Protein AF-A0A2Z4Y0H5-F1 (afdb_monomer_lite)

Organism: NCBI:txid2007306

Secondary structure (DSSP, 8-state):
--HHHHHHHHHHHH-SS-EEEEETT--EEEE-HHHHHH-SSGGGGGGS--HHHHTTT-EEEEEEEETTEEEEEEEEEEEEEEETTEEEEEEEEEEEEESS-------SSEEEEE-TTSBEEEE-HHHHHTSSSS--TT-BHHHHHGGGHHHHHHHHHHHHHHSEEEEEEEETTEEEEEEEEE-TT--EEEEEEEHHHHHHHHHHHHHHTSS-TT------HHHHHHHHHHHTT--HHHHHHHHTS-HHHHHHHHHHHHHHTT---HHHHHHHHHHTTTTS--

Structure (mmCIF, N/CA/C/O backbone):
data_AF-A0A2Z4Y0H5-F1
#
_entry.id   AF-A0A2Z4Y0H5-F1
#
loop_
_atom_site.group_PDB
_atom_site.id
_atom_site.type_symbol
_atom_site.label_atom_id
_atom_site.label_alt_id
_atom_site.label_comp_id
_atom_site.label_asym_id
_atom_site.label_entity_id
_atom_site.label_seq_id
_atom_site.pdbx_PDB_ins_code
_atom_site.Cartn_x
_atom_site.Cartn_y
_atom_site.Cartn_z
_atom_site.occupancy
_atom_site.B_iso_or_equiv
_atom_site.auth_seq_id
_atom_site.auth_comp_id
_atom_site.auth_asym_id
_atom_site.auth_atom_id
_atom_site.pdbx_PDB_model_num
ATOM 1 N N . MET A 1 1 ? 26.764 -13.924 -62.257 1.00 35.41 1 MET A N 1
ATOM 2 C CA . MET A 1 1 ? 25.300 -14.139 -62.234 1.00 35.41 1 MET A CA 1
ATOM 3 C C . MET A 1 1 ? 24.861 -13.919 -60.791 1.00 35.41 1 MET A C 1
ATOM 5 O O . MET A 1 1 ? 25.364 -14.600 -59.915 1.00 35.41 1 MET A O 1
ATOM 9 N N . ASN A 1 2 ? 24.098 -12.854 -60.536 1.00 44.31 2 ASN A N 1
ATOM 10 C CA . ASN A 1 2 ? 23.956 -12.175 -59.238 1.00 44.31 2 ASN A CA 1
ATOM 11 C C . ASN A 1 2 ? 22.862 -12.819 -58.356 1.00 44.31 2 ASN A C 1
ATOM 13 O O . ASN A 1 2 ? 21.880 -12.169 -57.998 1.00 44.31 2 ASN A O 1
ATOM 17 N N . ILE A 1 3 ? 22.974 -14.131 -58.122 1.00 41.25 3 ILE A N 1
ATOM 18 C CA . ILE A 1 3 ? 21.899 -14.942 -57.524 1.00 41.25 3 ILE A CA 1
ATOM 19 C C . ILE A 1 3 ? 21.907 -14.902 -55.985 1.00 41.25 3 ILE A C 1
ATOM 21 O O . ILE A 1 3 ? 20.867 -15.138 -55.390 1.00 41.25 3 ILE A O 1
ATOM 25 N N . ASP A 1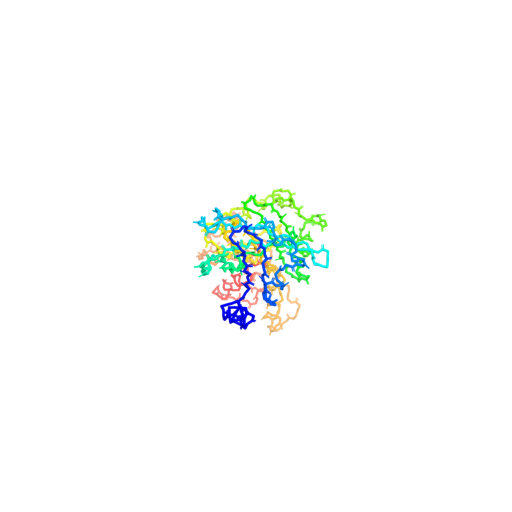 4 ? 22.971 -14.461 -55.316 1.00 57.12 4 ASP A N 1
ATOM 26 C CA . ASP A 1 4 ? 23.009 -14.581 -53.847 1.00 57.12 4 ASP A CA 1
ATOM 27 C C . ASP A 1 4 ? 22.445 -13.363 -53.092 1.00 57.12 4 ASP A C 1
ATOM 29 O O . ASP A 1 4 ? 21.742 -13.518 -52.097 1.00 57.12 4 ASP A O 1
ATOM 33 N N . GLN A 1 5 ? 22.636 -12.128 -53.571 1.00 55.78 5 GLN A N 1
ATOM 34 C CA . GLN A 1 5 ? 22.205 -10.939 -52.810 1.00 55.78 5 GLN A CA 1
ATOM 35 C C . GLN A 1 5 ? 20.689 -10.692 -52.835 1.00 55.78 5 GLN A C 1
ATOM 37 O O . GLN A 1 5 ? 20.101 -10.327 -51.817 1.00 55.78 5 GLN A O 1
ATOM 42 N N . HIS A 1 6 ? 20.033 -10.892 -53.981 1.00 56.41 6 HIS A N 1
ATOM 43 C CA . HIS A 1 6 ? 18.604 -10.589 -54.116 1.00 56.41 6 HIS A CA 1
ATOM 44 C C . HIS A 1 6 ? 17.712 -11.547 -53.315 1.00 56.41 6 HIS A C 1
ATOM 46 O O . HIS A 1 6 ? 16.700 -11.116 -52.758 1.00 56.41 6 HIS A O 1
ATOM 52 N N . TYR A 1 7 ? 18.085 -12.826 -53.223 1.00 59.41 7 TYR A N 1
ATOM 53 C CA . TYR A 1 7 ? 17.334 -13.813 -52.444 1.00 59.41 7 TYR A CA 1
ATOM 54 C C . TYR A 1 7 ? 17.490 -13.586 -50.937 1.00 59.41 7 TYR A C 1
ATOM 56 O O . TYR A 1 7 ? 16.491 -13.618 -50.215 1.00 59.41 7 TYR A O 1
ATOM 64 N N . LEU A 1 8 ? 18.704 -13.260 -50.476 1.00 59.53 8 LEU A N 1
ATOM 65 C CA . LEU A 1 8 ? 18.974 -12.932 -49.072 1.00 59.53 8 LEU A CA 1
ATOM 66 C C . LEU A 1 8 ? 18.179 -11.703 -48.604 1.00 59.53 8 LEU A C 1
ATOM 68 O O . LEU A 1 8 ? 17.577 -11.727 -47.530 1.00 59.53 8 LEU A O 1
ATOM 72 N N . VAL A 1 9 ? 18.103 -10.653 -49.430 1.00 59.88 9 VAL A N 1
ATOM 73 C CA . VAL A 1 9 ? 17.307 -9.449 -49.128 1.00 59.88 9 VAL A CA 1
ATOM 74 C C . VAL A 1 9 ? 15.806 -9.759 -49.073 1.00 59.88 9 VAL A C 1
ATOM 76 O O . VAL A 1 9 ? 15.117 -9.275 -48.179 1.00 59.88 9 VAL A O 1
ATOM 79 N N . ASN A 1 10 ? 15.290 -10.604 -49.971 1.00 60.06 10 ASN A N 1
ATOM 80 C CA . ASN A 1 10 ? 13.874 -10.999 -49.980 1.00 60.06 10 ASN A CA 1
ATOM 81 C C . ASN A 1 10 ? 13.480 -11.778 -48.710 1.00 60.06 10 ASN A C 1
ATOM 83 O O . ASN A 1 10 ? 12.435 -11.509 -48.120 1.00 60.06 10 ASN A O 1
ATOM 87 N N . PHE A 1 11 ? 14.333 -12.704 -48.254 1.00 68.12 11 PHE A N 1
ATOM 88 C CA . PHE A 1 11 ? 14.139 -13.401 -46.978 1.00 68.12 11 PHE A CA 1
ATOM 89 C C . PHE A 1 11 ? 14.135 -12.421 -45.796 1.00 68.12 11 PHE A C 1
ATOM 91 O O . PHE A 1 11 ? 13.232 -12.449 -44.959 1.00 68.12 11 PHE A O 1
ATOM 98 N N . ALA A 1 12 ? 15.120 -11.522 -45.757 1.00 64.06 12 ALA A N 1
ATOM 99 C CA . ALA A 1 12 ? 15.284 -10.558 -44.678 1.00 64.06 12 ALA A CA 1
ATOM 100 C C . ALA A 1 12 ? 14.108 -9.566 -44.574 1.00 64.06 12 ALA A C 1
ATOM 102 O O . ALA A 1 12 ? 13.677 -9.228 -43.469 1.00 64.06 12 ALA A O 1
ATOM 103 N N . ASP A 1 13 ? 13.561 -9.128 -45.709 1.00 69.38 13 ASP A N 1
ATOM 104 C CA . ASP A 1 13 ? 12.432 -8.193 -45.764 1.00 69.38 13 ASP A CA 1
ATOM 105 C C . ASP A 1 13 ? 11.102 -8.823 -45.316 1.00 69.38 13 ASP A C 1
ATOM 107 O O . ASP A 1 13 ? 10.278 -8.172 -44.671 1.00 69.38 13 ASP A O 1
ATOM 111 N N . LYS A 1 14 ? 10.908 -10.118 -45.597 1.00 71.56 14 LYS A N 1
ATOM 112 C CA . LYS A 1 14 ? 9.709 -10.874 -45.191 1.00 71.56 14 LYS A CA 1
ATOM 113 C C . LYS A 1 14 ? 9.723 -11.328 -43.734 1.00 71.56 14 LYS A C 1
ATOM 115 O O . LYS A 1 14 ? 8.704 -11.797 -43.235 1.00 71.56 14 LYS A O 1
ATOM 120 N N . SER A 1 15 ? 10.861 -11.206 -43.065 1.00 69.69 15 SER A N 1
ATOM 121 C CA . SER A 1 15 ? 11.010 -11.560 -41.661 1.00 69.69 15 SER A CA 1
ATOM 122 C C . SER A 1 15 ? 10.197 -10.625 -40.758 1.00 69.69 15 SER A C 1
ATOM 124 O O . SER A 1 15 ? 10.317 -9.406 -40.866 1.00 69.69 15 SER A O 1
ATOM 126 N N . GLU A 1 16 ? 9.407 -11.186 -39.836 1.00 81.44 16 GLU A N 1
ATOM 127 C CA . GLU A 1 16 ? 8.632 -10.427 -38.835 1.00 81.44 16 GLU A CA 1
ATOM 128 C C . GLU A 1 16 ? 9.425 -10.066 -37.571 1.00 81.44 16 GLU A C 1
ATOM 130 O O . GLU A 1 16 ? 8.879 -9.532 -36.606 1.00 81.44 16 GLU A O 1
ATOM 135 N N . ILE A 1 17 ? 10.731 -10.330 -37.573 1.00 81.12 17 ILE A N 1
ATOM 136 C CA . ILE A 1 17 ? 11.638 -9.913 -36.506 1.00 81.12 17 ILE A CA 1
ATOM 137 C C . ILE A 1 17 ? 12.501 -8.731 -36.966 1.00 81.12 17 ILE A C 1
ATOM 139 O O . ILE A 1 17 ? 12.855 -8.654 -38.147 1.00 81.12 17 ILE A O 1
ATOM 143 N N . PRO A 1 18 ? 12.874 -7.803 -36.064 1.00 85.69 18 PRO A N 1
ATOM 144 C CA . PRO A 1 18 ? 13.802 -6.724 -36.388 1.00 85.69 18 PRO A CA 1
ATOM 145 C C . PRO A 1 18 ? 15.139 -7.289 -36.875 1.00 85.69 18 PRO A C 1
ATOM 147 O O . PRO A 1 18 ? 15.830 -7.968 -36.114 1.00 85.69 18 PRO A O 1
ATOM 150 N N . LEU A 1 19 ? 15.500 -7.007 -38.129 1.00 87.25 19 LEU A N 1
ATOM 151 C CA . LEU A 1 19 ? 16.687 -7.559 -38.781 1.00 87.25 19 LEU A CA 1
ATOM 152 C C . LEU A 1 19 ? 17.469 -6.472 -39.524 1.00 87.25 19 LEU A C 1
ATOM 154 O O . LEU A 1 19 ? 16.897 -5.684 -40.281 1.00 87.25 19 LEU A O 1
ATOM 158 N N . ALA A 1 20 ? 18.787 -6.489 -39.345 1.00 87.88 20 ALA A N 1
ATOM 159 C CA . ALA A 1 20 ? 19.745 -5.686 -40.088 1.00 87.88 20 ALA A CA 1
ATOM 160 C C . ALA A 1 20 ? 20.891 -6.559 -40.616 1.00 87.88 20 ALA A C 1
ATOM 162 O O . ALA A 1 20 ? 21.293 -7.535 -39.984 1.00 87.88 20 ALA A O 1
ATOM 163 N N . VAL A 1 21 ? 21.412 -6.202 -41.786 1.00 87.44 21 VAL A N 1
ATOM 164 C CA . VAL A 1 21 ? 22.506 -6.898 -42.465 1.00 87.44 21 VAL A CA 1
ATOM 165 C C . VAL A 1 21 ? 23.675 -5.942 -42.611 1.00 87.44 21 VAL A C 1
ATOM 167 O O . VAL A 1 21 ? 23.539 -4.852 -43.174 1.00 87.44 21 VAL A O 1
ATOM 170 N N . TYR A 1 22 ? 24.828 -6.374 -42.124 1.00 86.25 22 TYR A N 1
ATOM 171 C CA . TYR A 1 22 ? 26.072 -5.620 -42.146 1.00 86.25 22 TYR A CA 1
ATOM 172 C C . TYR A 1 22 ? 27.094 -6.338 -43.022 1.00 86.25 22 TYR A C 1
ATOM 174 O O . TYR A 1 22 ? 27.139 -7.562 -43.041 1.00 86.25 22 TYR A O 1
ATOM 182 N N . SER A 1 23 ? 27.929 -5.592 -43.740 1.00 86.69 23 SER A N 1
ATOM 183 C CA . SER A 1 23 ? 29.100 -6.155 -44.427 1.00 86.69 23 SER A CA 1
ATOM 184 C C . SER A 1 23 ? 30.173 -6.589 -43.417 1.00 86.69 23 SER A C 1
ATOM 186 O O . SER A 1 23 ? 30.140 -6.133 -42.273 1.00 86.69 23 SER A O 1
ATOM 188 N N . HIS A 1 24 ? 31.208 -7.307 -43.856 1.00 83.81 24 HIS A N 1
ATOM 189 C CA . HIS A 1 24 ? 32.383 -7.648 -43.041 1.00 83.81 24 HIS A CA 1
ATOM 190 C C . HIS A 1 24 ? 33.054 -6.428 -42.382 1.00 83.81 24 HIS A C 1
ATOM 192 O O . HIS A 1 24 ? 33.519 -6.522 -41.250 1.00 83.81 24 HIS A O 1
ATOM 198 N N . ASN A 1 25 ? 33.019 -5.262 -43.043 1.00 82.38 25 ASN A N 1
ATOM 199 C CA . ASN A 1 25 ? 33.505 -3.978 -42.516 1.00 82.38 25 ASN A CA 1
ATOM 200 C C . ASN A 1 25 ? 32.502 -3.264 -41.591 1.00 82.38 25 ASN A C 1
ATOM 202 O O . ASN A 1 25 ? 32.616 -2.062 -41.370 1.00 82.38 25 ASN A O 1
ATOM 206 N N . LEU A 1 26 ? 31.470 -3.964 -41.112 1.00 79.75 26 LEU A N 1
ATOM 207 C CA . LEU A 1 26 ? 30.420 -3.443 -40.226 1.00 79.75 26 LEU A CA 1
ATOM 208 C C . LEU A 1 26 ? 29.636 -2.249 -40.778 1.00 79.75 26 LEU A C 1
ATOM 210 O O . LEU A 1 26 ? 28.978 -1.515 -40.044 1.00 79.75 26 LEU A O 1
ATOM 214 N N . LYS A 1 27 ? 29.634 -2.073 -42.099 1.00 83.50 27 LYS A N 1
ATOM 215 C CA . LYS A 1 27 ? 28.751 -1.122 -42.763 1.00 83.50 27 LYS A CA 1
ATOM 216 C C . LYS A 1 27 ? 27.358 -1.730 -42.896 1.00 83.50 27 LYS A C 1
ATOM 218 O O . LYS A 1 27 ? 27.224 -2.814 -43.457 1.00 83.50 27 LYS A O 1
ATOM 223 N N . LEU A 1 28 ? 26.332 -1.025 -42.419 1.00 84.25 28 LEU A N 1
ATOM 224 C CA . LEU A 1 28 ? 24.934 -1.406 -42.632 1.00 84.25 28 LEU A CA 1
ATOM 225 C C . LEU A 1 28 ? 24.620 -1.400 -44.136 1.00 84.25 28 LEU A C 1
ATOM 227 O O . LEU A 1 28 ? 24.791 -0.376 -44.801 1.00 84.25 28 LEU A O 1
ATOM 231 N N . VAL A 1 29 ? 24.173 -2.541 -44.656 1.00 86.75 29 VAL A N 1
ATOM 232 C CA . VAL A 1 29 ? 23.860 -2.750 -46.081 1.00 86.75 29 VAL A CA 1
ATOM 233 C C . VAL A 1 29 ? 22.355 -2.870 -46.300 1.00 86.75 29 VAL A C 1
ATOM 235 O O . VAL A 1 29 ? 21.843 -2.400 -47.312 1.00 86.75 29 VAL A O 1
ATOM 238 N N . PHE A 1 30 ? 21.636 -3.463 -45.346 1.00 86.62 30 PHE A N 1
ATOM 239 C CA . PHE A 1 30 ? 20.188 -3.641 -45.414 1.00 86.62 30 PHE A CA 1
ATOM 240 C C . PHE A 1 30 ? 19.571 -3.646 -44.011 1.00 86.62 30 PHE A C 1
ATOM 242 O O . PHE A 1 30 ? 20.219 -4.033 -43.044 1.00 86.62 30 PHE A O 1
ATOM 249 N N . TYR A 1 31 ? 18.308 -3.245 -43.898 1.00 87.00 31 TYR A N 1
ATOM 250 C CA . TYR A 1 31 ? 17.479 -3.445 -42.711 1.00 87.00 31 TYR A CA 1
ATOM 251 C C . TYR A 1 31 ? 16.015 -3.553 -43.136 1.00 87.00 31 TYR A C 1
ATOM 253 O O . TYR A 1 31 ? 15.603 -2.932 -44.118 1.00 87.00 31 TYR A O 1
ATOM 261 N N . ASN A 1 32 ? 15.225 -4.329 -42.397 1.00 86.62 32 ASN A N 1
ATOM 262 C CA . ASN A 1 32 ? 13.806 -4.499 -42.699 1.00 86.62 32 ASN A CA 1
ATOM 263 C C . ASN A 1 32 ? 12.924 -3.460 -41.981 1.00 86.62 32 ASN A C 1
ATOM 265 O O . ASN A 1 32 ? 13.369 -2.696 -41.116 1.00 86.62 32 ASN A O 1
ATOM 269 N N . LYS A 1 33 ? 11.628 -3.439 -42.320 1.00 86.00 33 LYS A N 1
ATOM 270 C CA . LYS A 1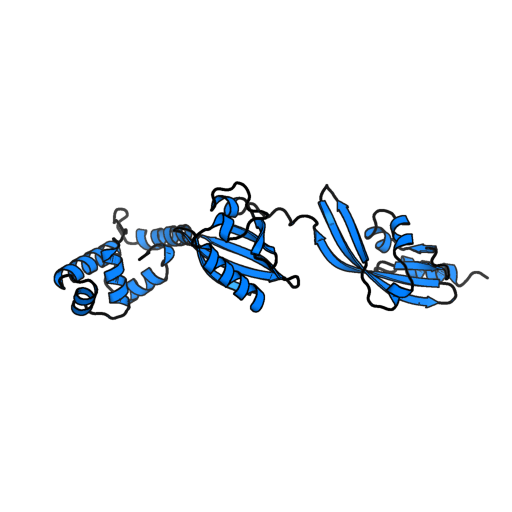 33 ? 10.657 -2.500 -41.726 1.00 86.00 33 LYS A CA 1
ATOM 271 C C . LYS A 1 33 ? 10.565 -2.596 -40.195 1.00 86.00 33 LYS A C 1
ATOM 273 O O . LYS A 1 33 ? 10.378 -1.579 -39.535 1.00 86.00 33 LYS A O 1
ATOM 278 N N . PHE A 1 34 ? 10.745 -3.787 -39.622 1.00 83.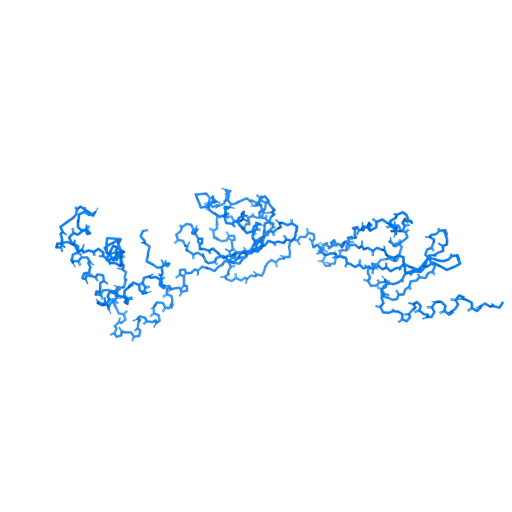44 34 PHE A N 1
ATOM 279 C CA . PHE A 1 34 ? 10.666 -4.009 -38.175 1.00 83.44 34 PHE A CA 1
ATOM 280 C C . PHE A 1 34 ? 11.865 -3.431 -37.430 1.00 83.44 34 PHE A C 1
ATOM 282 O O . PHE A 1 34 ? 11.705 -2.870 -36.348 1.00 83.44 34 PHE A O 1
ATOM 289 N N . PHE A 1 35 ? 13.049 -3.476 -38.040 1.00 83.31 35 PHE A N 1
ATOM 290 C CA . PHE A 1 35 ? 14.230 -2.794 -37.522 1.00 83.31 35 PHE A CA 1
ATOM 291 C C . PHE A 1 35 ? 14.019 -1.276 -37.462 1.00 83.31 35 PHE A C 1
ATOM 293 O O . PHE A 1 35 ? 14.330 -0.642 -36.456 1.00 83.31 35 PHE A O 1
ATOM 300 N N . LYS A 1 36 ? 13.385 -0.698 -38.489 1.00 81.31 36 LYS A N 1
ATOM 301 C CA . LYS A 1 36 ? 13.044 0.732 -38.524 1.00 81.31 36 LYS A CA 1
ATOM 302 C C . LYS A 1 36 ? 12.069 1.152 -37.415 1.00 81.31 36 LYS A C 1
ATOM 304 O O . LYS A 1 36 ? 12.100 2.297 -36.990 1.00 81.31 36 LYS A O 1
ATOM 309 N N . HIS A 1 37 ? 11.212 0.260 -36.922 1.00 79.75 37 HIS A N 1
ATOM 310 C CA . HIS A 1 37 ? 10.300 0.599 -35.822 1.00 79.75 37 HIS A CA 1
ATOM 311 C C . HIS A 1 37 ? 11.014 0.791 -34.475 1.00 79.75 37 HIS A C 1
ATOM 313 O O . HIS A 1 37 ? 10.495 1.499 -33.608 1.00 79.75 37 HIS A O 1
ATOM 319 N N . LEU A 1 38 ? 12.198 0.196 -34.299 1.00 74.12 38 LEU A N 1
ATOM 320 C CA . LEU A 1 38 ? 12.975 0.319 -33.065 1.00 74.12 38 LEU A CA 1
ATOM 321 C C . LEU A 1 38 ? 13.763 1.632 -32.981 1.00 74.12 38 LEU A C 1
ATOM 323 O O . LEU A 1 38 ? 13.939 2.153 -31.881 1.00 74.12 38 LEU A O 1
ATOM 327 N N . PHE A 1 39 ? 14.194 2.180 -34.118 1.00 77.44 39 PHE A N 1
ATOM 328 C CA . PHE A 1 39 ? 15.109 3.321 -34.177 1.00 77.44 39 PHE A CA 1
ATOM 329 C C . PHE A 1 39 ? 14.488 4.492 -34.940 1.00 77.44 39 PHE A C 1
ATOM 331 O O . PHE A 1 39 ? 14.038 4.332 -36.072 1.00 77.44 39 PHE A O 1
ATOM 338 N N . ASP A 1 40 ? 14.483 5.682 -34.335 1.00 67.62 40 ASP A N 1
ATOM 339 C CA . ASP A 1 40 ? 13.887 6.877 -34.951 1.00 67.62 40 ASP A CA 1
ATOM 340 C C . ASP A 1 40 ? 14.669 7.349 -36.186 1.00 67.62 40 ASP A C 1
ATOM 342 O O . ASP A 1 40 ? 14.082 7.846 -37.153 1.00 67.62 40 ASP A O 1
ATOM 346 N N . LYS A 1 41 ? 15.992 7.145 -36.186 1.00 69.19 41 LYS A N 1
ATOM 347 C CA . LYS A 1 41 ? 16.862 7.314 -37.349 1.00 69.19 41 LYS A CA 1
ATOM 348 C C . LYS A 1 41 ? 17.729 6.078 -37.520 1.00 69.19 41 LYS A C 1
ATOM 350 O O . LYS A 1 41 ? 18.278 5.534 -36.573 1.00 69.19 41 LYS A O 1
ATOM 355 N N . VAL A 1 42 ? 17.879 5.643 -38.764 1.00 62.50 42 VAL A N 1
ATOM 356 C CA . VAL A 1 42 ? 18.676 4.453 -39.088 1.00 62.50 42 VAL A CA 1
ATOM 357 C C . VAL A 1 42 ? 20.172 4.718 -38.908 1.00 62.50 42 VAL A C 1
ATOM 359 O O . VAL A 1 42 ? 20.912 3.786 -38.612 1.00 62.50 42 VAL A O 1
ATOM 362 N N . ASP A 1 43 ? 20.631 5.967 -39.025 1.00 63.22 43 ASP A N 1
ATOM 363 C CA . ASP A 1 43 ? 22.036 6.305 -38.767 1.00 63.22 43 ASP A CA 1
ATOM 364 C C . ASP A 1 43 ? 22.458 6.025 -37.320 1.00 63.22 43 ASP A C 1
ATOM 366 O O . ASP A 1 43 ? 23.596 5.610 -37.116 1.00 63.22 43 ASP A O 1
ATOM 370 N N . ASP A 1 44 ? 21.529 6.101 -36.359 1.00 60.09 44 ASP A N 1
ATOM 371 C CA . ASP A 1 44 ? 21.774 5.714 -34.965 1.00 60.09 44 ASP A CA 1
ATOM 372 C C . ASP A 1 44 ? 22.295 4.259 -34.893 1.00 60.09 44 ASP A C 1
ATOM 374 O O . ASP A 1 44 ? 23.158 3.928 -34.088 1.00 60.09 44 ASP A O 1
ATOM 378 N N . SER A 1 45 ? 21.859 3.387 -35.816 1.00 59.25 45 SER A N 1
ATOM 379 C CA . SER A 1 45 ? 22.242 1.968 -35.852 1.00 59.25 45 SER A CA 1
ATOM 380 C C . SER A 1 45 ? 23.659 1.657 -36.328 1.00 59.25 45 SER A C 1
ATOM 382 O O . SER A 1 45 ? 24.139 0.538 -36.113 1.00 59.25 45 SER A O 1
ATOM 384 N N . LYS A 1 46 ? 24.346 2.619 -36.956 1.00 57.72 46 LYS A N 1
ATOM 385 C CA . LYS A 1 46 ? 25.747 2.448 -37.369 1.00 57.72 46 LYS A CA 1
ATOM 386 C C . LYS A 1 46 ? 26.698 2.454 -36.172 1.00 57.72 46 LYS A C 1
ATOM 388 O O . LYS A 1 46 ? 27.763 1.858 -36.258 1.00 57.72 46 LYS A O 1
ATOM 393 N N . GLU A 1 47 ? 26.301 3.073 -35.061 1.00 58.59 47 GLU A N 1
ATOM 394 C CA . GLU A 1 47 ? 27.114 3.173 -33.843 1.00 58.59 47 GLU A CA 1
ATOM 395 C C . GLU A 1 47 ? 26.939 1.977 -32.891 1.00 58.59 47 GLU A C 1
ATOM 397 O O . GLU A 1 47 ? 27.680 1.847 -31.919 1.00 58.59 47 GLU A O 1
ATOM 402 N N . PHE A 1 48 ? 25.966 1.091 -33.140 1.00 61.94 48 PHE A N 1
ATOM 403 C CA . PHE A 1 48 ? 25.561 0.075 -32.158 1.00 61.94 48 PHE A CA 1
ATOM 404 C C . PHE A 1 48 ? 26.268 -1.277 -32.283 1.00 61.94 48 PHE A C 1
ATOM 406 O O . PHE A 1 48 ? 26.190 -2.077 -31.349 1.00 61.94 48 PHE A O 1
ATOM 413 N N . ILE A 1 49 ? 26.941 -1.562 -33.403 1.00 65.38 49 ILE A N 1
ATOM 414 C CA . ILE A 1 49 ? 27.565 -2.873 -33.621 1.00 65.38 49 ILE A CA 1
ATOM 415 C C . ILE A 1 49 ? 29.077 -2.803 -33.462 1.00 65.38 49 ILE A C 1
ATOM 417 O O . ILE A 1 49 ? 29.813 -2.440 -34.374 1.00 65.38 49 ILE A O 1
ATOM 421 N N . ASP A 1 50 ? 29.522 -3.279 -32.305 1.00 66.88 50 ASP A N 1
ATOM 422 C CA . ASP A 1 50 ? 30.858 -3.819 -32.094 1.00 66.88 50 ASP A CA 1
ATOM 423 C C . ASP A 1 50 ? 30.753 -5.359 -32.102 1.00 66.88 50 ASP A C 1
ATOM 425 O O . ASP A 1 50 ? 29.955 -5.944 -31.362 1.00 66.88 50 ASP A O 1
ATOM 429 N N . ILE A 1 51 ? 31.548 -6.041 -32.937 1.00 60.09 51 ILE A N 1
ATOM 430 C CA . ILE A 1 51 ? 31.590 -7.516 -33.031 1.00 60.09 51 ILE A CA 1
ATOM 431 C C . ILE A 1 51 ? 31.840 -8.152 -31.653 1.00 60.09 51 ILE A C 1
ATOM 433 O O . ILE A 1 51 ? 31.332 -9.241 -31.366 1.00 60.09 51 ILE A O 1
ATOM 437 N N . ALA A 1 52 ? 32.572 -7.474 -30.763 1.00 55.34 52 ALA A N 1
ATOM 438 C CA . ALA A 1 52 ? 32.804 -7.940 -29.401 1.00 55.34 52 ALA A CA 1
ATOM 439 C C . ALA A 1 52 ? 31.529 -7.948 -28.531 1.00 55.34 52 ALA A C 1
ATOM 441 O O . ALA A 1 52 ? 31.481 -8.668 -27.528 1.00 55.34 52 ALA A O 1
ATOM 442 N N . MET A 1 53 ? 30.486 -7.188 -28.888 1.00 61.62 53 MET A N 1
ATOM 443 C CA . MET A 1 53 ? 29.190 -7.192 -28.196 1.00 61.62 53 MET A CA 1
ATOM 444 C C . MET A 1 53 ? 28.313 -8.380 -28.601 1.00 61.62 53 MET A C 1
ATOM 446 O O . MET A 1 53 ? 27.678 -8.968 -27.725 1.00 61.62 53 MET A O 1
ATOM 450 N N . LEU A 1 54 ? 28.359 -8.794 -29.874 1.00 63.91 54 LEU A N 1
ATOM 451 C CA . LEU A 1 54 ? 27.606 -9.945 -30.398 1.00 63.91 54 LEU A CA 1
ATOM 452 C C . LEU A 1 54 ? 28.030 -11.279 -29.757 1.00 63.91 54 LEU A C 1
ATOM 454 O O . LEU A 1 54 ? 27.243 -12.219 -29.708 1.00 63.91 54 LEU A O 1
ATOM 458 N N . LYS A 1 55 ? 29.264 -11.364 -29.241 1.00 59.06 55 LYS A N 1
ATOM 459 C CA . LYS A 1 55 ? 29.823 -12.583 -28.629 1.00 59.06 55 LYS A CA 1
ATOM 460 C C . LYS A 1 55 ? 29.638 -12.681 -27.107 1.00 59.06 55 LYS A C 1
ATOM 462 O O . LYS A 1 55 ? 29.842 -13.754 -26.554 1.00 59.06 55 LYS A O 1
ATOM 467 N N . ASN A 1 56 ? 29.258 -11.595 -26.423 1.00 59.75 56 ASN A N 1
ATOM 468 C CA . ASN A 1 56 ? 29.385 -11.484 -24.958 1.00 59.75 56 ASN A CA 1
ATOM 469 C C . ASN A 1 56 ? 28.075 -11.188 -24.199 1.00 59.75 56 ASN A C 1
ATOM 471 O O . ASN A 1 56 ? 28.133 -10.693 -23.075 1.00 59.75 56 ASN A O 1
ATOM 475 N N . ASN A 1 57 ? 26.892 -11.449 -24.776 1.00 63.34 57 ASN A N 1
ATOM 476 C CA . ASN A 1 57 ? 25.589 -11.162 -24.136 1.00 63.34 57 ASN A CA 1
ATOM 477 C C . ASN A 1 57 ? 25.443 -9.707 -23.627 1.00 63.34 57 ASN A C 1
ATOM 479 O O . ASN A 1 57 ? 24.691 -9.437 -22.686 1.00 63.34 57 ASN A O 1
ATOM 483 N N . LYS A 1 58 ? 26.164 -8.752 -24.226 1.00 68.62 58 LYS A N 1
ATOM 484 C CA . LYS A 1 58 ? 26.119 -7.347 -23.808 1.00 68.62 58 LYS A CA 1
ATOM 485 C C . LYS A 1 58 ? 24.817 -6.699 -24.286 1.00 68.62 58 LYS A C 1
ATOM 487 O O . LYS A 1 58 ? 24.304 -7.030 -25.351 1.00 68.62 58 LYS A O 1
ATOM 492 N N . TYR A 1 59 ? 24.291 -5.766 -23.496 1.00 75.38 59 TYR A N 1
ATOM 493 C CA . TYR A 1 59 ? 23.118 -4.970 -23.856 1.00 75.38 59 TYR A CA 1
ATOM 494 C C . TYR A 1 59 ? 23.508 -3.514 -24.124 1.00 75.38 59 TYR A C 1
ATOM 496 O O . TYR A 1 59 ? 24.480 -3.003 -23.567 1.00 75.38 59 TYR A O 1
ATOM 504 N N . TYR A 1 60 ? 22.719 -2.848 -24.958 1.00 74.31 60 TYR A N 1
ATOM 505 C CA . TYR A 1 60 ? 22.844 -1.441 -25.307 1.00 74.31 60 TYR A CA 1
ATOM 506 C C . TYR A 1 60 ? 21.712 -0.639 -24.658 1.00 74.31 60 TYR A C 1
ATOM 508 O O . TYR A 1 60 ? 20.568 -1.090 -24.639 1.00 74.31 60 TYR A O 1
ATOM 516 N N . LYS A 1 61 ? 22.012 0.542 -24.109 1.00 72.44 61 LYS A N 1
ATOM 517 C CA . LYS A 1 61 ? 20.986 1.449 -23.576 1.00 72.44 61 LYS A CA 1
ATOM 518 C C . LYS A 1 61 ? 20.605 2.455 -24.655 1.00 72.44 61 LYS A C 1
ATOM 520 O O . LYS A 1 61 ? 21.388 3.346 -24.952 1.00 72.44 61 LYS A O 1
ATOM 525 N N . TYR A 1 62 ? 19.403 2.325 -25.201 1.00 77.75 62 TYR A N 1
ATOM 526 C CA . TYR A 1 62 ? 18.852 3.253 -26.182 1.00 77.75 62 TYR A CA 1
ATOM 527 C C . TYR A 1 62 ? 17.833 4.178 -25.526 1.00 77.75 62 TYR A C 1
ATOM 529 O O . TYR A 1 62 ? 16.950 3.716 -24.807 1.00 77.75 62 TYR A O 1
ATOM 537 N N . LYS A 1 63 ? 17.948 5.481 -25.766 1.00 77.31 63 LYS A N 1
ATOM 538 C CA . LYS A 1 63 ? 17.011 6.485 -25.267 1.00 77.31 63 LYS A CA 1
ATOM 539 C C . LYS A 1 63 ? 16.098 6.910 -26.413 1.00 77.31 63 LYS A C 1
ATOM 541 O O . LYS A 1 63 ? 16.593 7.384 -27.429 1.00 77.31 63 LYS A O 1
ATOM 546 N N . LYS A 1 64 ? 14.786 6.788 -26.224 1.00 75.88 64 LYS A N 1
ATOM 547 C CA . LYS A 1 64 ? 13.775 7.299 -27.153 1.00 75.88 64 LYS A CA 1
ATOM 548 C C . LYS A 1 64 ? 12.968 8.396 -26.480 1.00 75.88 64 LYS A C 1
ATOM 550 O O . LYS A 1 64 ? 12.405 8.158 -25.415 1.00 75.88 64 LYS A O 1
ATOM 555 N N . SER A 1 65 ? 12.877 9.561 -27.104 1.00 71.62 65 SER A N 1
ATOM 556 C CA . SER A 1 65 ? 12.036 10.657 -26.620 1.00 71.62 65 SER A CA 1
ATOM 557 C C . SER A 1 65 ? 10.717 10.645 -27.387 1.00 71.62 65 SER A C 1
ATOM 559 O O . SER A 1 65 ? 10.702 10.812 -28.604 1.00 71.62 65 SER A O 1
ATOM 561 N N . SER A 1 66 ? 9.596 10.446 -26.696 1.00 62.34 66 SER A N 1
ATOM 562 C CA . SER A 1 66 ? 8.262 10.506 -27.302 1.00 62.34 66 SER A CA 1
ATOM 563 C C . SER A 1 66 ? 7.346 11.367 -26.445 1.00 62.34 66 SER A C 1
ATOM 565 O O . SER A 1 66 ? 7.228 11.139 -25.246 1.00 62.34 66 SER A O 1
ATOM 567 N N . GLN A 1 67 ? 6.722 12.384 -27.050 1.00 64.94 67 GLN A N 1
ATOM 568 C CA . GLN A 1 67 ? 5.791 13.297 -26.366 1.00 64.94 67 GLN A CA 1
ATOM 569 C C . GLN A 1 67 ? 6.369 13.938 -25.084 1.00 64.94 67 GLN A C 1
ATOM 571 O O . GLN A 1 67 ? 5.659 14.147 -24.107 1.00 64.94 67 GLN A O 1
ATOM 576 N N . GLY A 1 68 ? 7.672 14.244 -25.076 1.00 61.41 68 GLY A N 1
ATOM 577 C CA . GLY A 1 68 ? 8.357 14.840 -23.921 1.00 61.41 68 GLY A CA 1
ATOM 578 C C . GLY A 1 68 ? 8.713 13.856 -22.800 1.00 61.41 68 GLY A C 1
ATOM 579 O O . GLY A 1 68 ? 9.268 14.278 -21.791 1.00 61.41 68 GLY A O 1
ATOM 580 N N . ILE A 1 69 ? 8.434 12.562 -22.974 1.00 55.94 69 ILE A N 1
ATOM 581 C CA . ILE A 1 69 ? 8.850 11.497 -22.060 1.00 55.94 69 ILE A CA 1
ATOM 582 C C . ILE A 1 69 ? 10.041 10.778 -22.681 1.00 55.94 69 ILE A C 1
ATOM 584 O O . ILE A 1 69 ? 9.969 10.289 -23.813 1.00 55.94 69 ILE A O 1
ATOM 588 N N . ASP A 1 70 ? 11.133 10.689 -21.929 1.00 70.94 70 ASP A N 1
ATOM 589 C CA . ASP A 1 70 ? 12.254 9.854 -22.325 1.00 70.94 70 ASP A CA 1
ATOM 590 C C . ASP A 1 70 ? 12.001 8.413 -21.864 1.00 70.94 70 ASP A C 1
ATOM 592 O O . ASP A 1 70 ? 11.554 8.150 -20.751 1.00 70.94 70 ASP A O 1
ATOM 596 N N . VAL A 1 71 ? 12.275 7.443 -22.723 1.00 65.62 71 VAL A N 1
ATOM 597 C CA . VAL A 1 71 ? 12.159 6.019 -22.406 1.00 65.62 71 VAL A CA 1
ATOM 598 C C . VAL A 1 71 ? 13.485 5.353 -22.718 1.00 65.62 71 VAL A C 1
ATOM 600 O O . VAL A 1 71 ? 14.007 5.474 -23.826 1.00 65.62 71 VAL A O 1
ATOM 603 N N . TYR A 1 72 ? 14.041 4.655 -21.732 1.00 76.44 72 TYR A N 1
ATOM 604 C CA . TYR A 1 72 ? 15.290 3.922 -21.865 1.00 76.44 72 TYR A CA 1
ATOM 605 C C . TYR A 1 72 ? 15.008 2.447 -22.138 1.00 76.44 72 TYR A C 1
ATOM 607 O O . TYR A 1 72 ? 14.440 1.733 -21.313 1.00 76.44 72 TYR A O 1
ATOM 615 N N . TYR A 1 73 ? 15.465 1.969 -23.284 1.00 76.81 73 TYR A N 1
ATOM 616 C CA . TYR A 1 73 ? 15.394 0.576 -23.692 1.00 76.81 73 TYR A CA 1
ATOM 617 C C . TYR A 1 73 ? 16.744 -0.091 -23.450 1.00 76.81 73 TYR A C 1
ATOM 619 O O . TYR A 1 73 ? 17.780 0.406 -23.890 1.00 76.81 73 TYR A O 1
ATOM 627 N N . LYS A 1 74 ? 16.747 -1.247 -22.783 1.00 78.62 74 LYS A N 1
ATOM 628 C CA . LYS A 1 74 ? 17.884 -2.175 -22.822 1.00 78.62 74 LYS A CA 1
ATOM 629 C C . LYS A 1 74 ? 17.688 -3.067 -24.046 1.00 78.62 74 LYS A C 1
ATOM 631 O O . LYS A 1 74 ? 16.824 -3.939 -24.034 1.00 78.62 74 LYS A O 1
ATOM 636 N N . LEU A 1 75 ? 18.455 -2.830 -25.100 1.00 82.25 75 LEU A N 1
ATOM 637 C CA . LEU A 1 75 ? 18.438 -3.603 -26.339 1.00 82.25 75 LEU A CA 1
ATOM 638 C C . LEU A 1 75 ? 19.522 -4.678 -26.309 1.00 82.25 75 LEU A C 1
ATOM 640 O O . LEU A 1 75 ? 20.602 -4.452 -25.767 1.00 82.25 75 LEU A O 1
ATOM 644 N N . ARG A 1 76 ? 19.272 -5.827 -26.930 1.00 82.38 76 ARG A N 1
ATOM 645 C CA . ARG A 1 76 ? 20.311 -6.818 -27.229 1.00 82.38 76 ARG A CA 1
ATOM 646 C C . ARG A 1 76 ? 20.356 -7.093 -28.712 1.00 82.38 76 ARG A C 1
ATOM 648 O O . ARG A 1 76 ? 19.309 -7.292 -29.324 1.00 82.38 76 ARG A O 1
ATOM 655 N N . PHE A 1 77 ? 21.574 -7.119 -29.230 1.00 83.12 77 PHE A N 1
ATOM 656 C CA . PHE A 1 77 ? 21.885 -7.485 -30.598 1.00 83.12 77 PHE A CA 1
ATOM 657 C C . PHE A 1 77 ? 22.381 -8.926 -30.600 1.00 83.12 77 PHE A C 1
ATOM 659 O O . PHE A 1 77 ? 23.295 -9.265 -29.849 1.00 83.12 77 PHE A O 1
ATOM 666 N N . ASP A 1 78 ? 21.765 -9.758 -31.426 1.00 82.56 78 ASP A N 1
ATOM 667 C CA . ASP A 1 78 ? 22.076 -11.175 -31.547 1.00 82.56 78 ASP A CA 1
ATOM 668 C C . ASP A 1 78 ? 22.469 -11.470 -33.002 1.00 82.56 78 ASP A C 1
ATOM 670 O O . ASP A 1 78 ? 21.736 -11.121 -33.932 1.00 82.56 78 ASP A O 1
ATOM 674 N N . LEU A 1 79 ? 23.626 -12.111 -33.206 1.00 85.12 79 LEU A N 1
ATOM 675 C CA . LEU A 1 79 ? 24.039 -12.600 -34.523 1.00 85.12 79 LEU A CA 1
ATOM 676 C C . LEU A 1 79 ? 23.166 -13.806 -34.890 1.00 85.12 79 LEU A C 1
ATOM 678 O O . LEU A 1 79 ? 23.293 -14.868 -34.286 1.00 85.12 79 LEU A O 1
ATOM 682 N N . ALA A 1 80 ? 22.279 -13.633 -35.865 1.00 83.62 80 ALA A N 1
ATOM 683 C CA . ALA A 1 80 ? 21.406 -14.693 -36.353 1.00 83.62 80 ALA A CA 1
ATOM 684 C C . ALA A 1 80 ? 22.128 -15.613 -37.343 1.00 83.62 80 ALA A C 1
ATOM 686 O O . ALA A 1 80 ? 21.960 -16.828 -37.288 1.00 83.62 80 ALA A O 1
ATOM 687 N N . LEU A 1 81 ? 22.933 -15.035 -38.239 1.00 84.44 81 LEU A N 1
ATOM 688 C CA . LEU A 1 81 ? 23.679 -15.765 -39.263 1.00 84.44 81 LEU A CA 1
ATOM 689 C C . LEU A 1 81 ? 24.926 -14.975 -39.682 1.00 84.44 81 LEU A C 1
ATOM 691 O O . LEU A 1 81 ? 24.922 -13.744 -39.683 1.00 84.44 81 LEU A O 1
ATOM 695 N N . SER A 1 82 ? 25.981 -15.687 -40.066 1.00 86.06 82 SER A N 1
ATOM 696 C CA . SER A 1 82 ? 27.143 -15.135 -40.762 1.00 86.06 82 SER A CA 1
ATOM 697 C C . SER A 1 82 ? 27.337 -15.940 -42.036 1.00 86.06 82 SER A C 1
ATOM 699 O O . SER A 1 82 ? 27.553 -17.147 -41.958 1.00 86.06 82 SER A O 1
ATOM 701 N N . GLU A 1 83 ? 27.255 -15.290 -43.191 1.00 83.56 83 GLU A N 1
ATOM 702 C CA . GLU A 1 83 ? 27.371 -15.963 -44.483 1.00 83.56 83 GLU A CA 1
ATOM 703 C C . GLU A 1 83 ? 28.153 -15.091 -45.465 1.00 83.56 83 GLU A C 1
ATOM 705 O O . GLU A 1 83 ? 27.802 -13.936 -45.721 1.00 83.56 83 GLU A O 1
ATOM 710 N N . GLY A 1 84 ? 29.252 -15.647 -45.982 1.00 86.31 84 GLY A N 1
ATOM 711 C CA . GLY A 1 84 ? 30.210 -14.916 -46.808 1.00 86.31 84 GLY A CA 1
ATOM 712 C C . GLY A 1 84 ? 30.703 -13.643 -46.117 1.00 86.31 84 GLY A C 1
ATOM 713 O O . GLY A 1 84 ? 31.195 -13.677 -44.992 1.00 86.31 84 GLY A O 1
ATOM 714 N N . GLU A 1 85 ? 30.523 -12.514 -46.798 1.00 86.50 85 GLU A N 1
ATOM 715 C CA . GLU A 1 85 ? 30.949 -11.182 -46.358 1.00 86.50 85 GLU A CA 1
ATOM 716 C C . GLU A 1 85 ? 29.870 -10.432 -45.555 1.00 86.50 85 GLU A C 1
ATOM 718 O O . GLU A 1 85 ? 29.945 -9.206 -45.429 1.00 86.50 85 GLU A O 1
ATOM 723 N N . PHE A 1 86 ? 28.844 -11.130 -45.050 1.00 86.94 86 PHE A N 1
ATOM 724 C CA . PHE A 1 86 ? 27.688 -10.516 -44.396 1.00 86.94 86 PHE A CA 1
ATOM 725 C C . PHE A 1 86 ? 27.374 -11.100 -43.013 1.00 86.94 86 PHE A C 1
ATOM 727 O O . PHE A 1 86 ? 27.416 -12.310 -42.786 1.00 86.94 86 PHE A O 1
ATOM 734 N N . TYR A 1 87 ? 26.970 -10.209 -42.107 1.00 86.38 87 TYR A N 1
ATOM 735 C CA . TYR A 1 87 ? 26.463 -10.512 -40.774 1.00 86.38 87 TYR A CA 1
ATOM 736 C C . TYR A 1 87 ? 24.989 -10.127 -40.671 1.00 86.38 87 TYR A C 1
ATOM 738 O O . TYR A 1 87 ? 24.624 -8.971 -40.890 1.00 86.38 87 TYR A O 1
ATOM 746 N N . PHE A 1 88 ? 24.150 -11.083 -40.287 1.00 87.88 88 PHE A N 1
ATOM 747 C CA . PHE A 1 88 ? 22.717 -10.903 -40.080 1.00 87.88 88 PHE A CA 1
ATOM 748 C C . PHE A 1 88 ? 22.458 -10.751 -38.588 1.00 87.88 88 PHE A C 1
ATOM 750 O O . PHE A 1 88 ? 22.674 -11.683 -37.813 1.00 87.88 88 PHE A O 1
ATOM 757 N N . VAL A 1 89 ? 22.006 -9.572 -38.179 1.00 86.25 89 VAL A N 1
ATOM 758 C CA . VAL A 1 89 ? 21.868 -9.200 -36.774 1.00 86.25 89 VAL A CA 1
ATOM 759 C C . VAL A 1 89 ? 20.418 -8.880 -36.465 1.00 86.25 89 VAL A C 1
ATOM 761 O O . VAL A 1 89 ? 19.778 -8.078 -37.144 1.00 86.25 89 VAL A O 1
ATOM 764 N N . THR A 1 90 ? 19.910 -9.505 -35.410 1.00 87.12 90 THR A N 1
ATOM 765 C CA . THR A 1 90 ? 18.570 -9.248 -34.882 1.00 87.12 90 THR A CA 1
ATOM 766 C C . THR A 1 90 ? 18.656 -8.418 -33.615 1.00 87.12 90 THR A C 1
ATOM 768 O O . THR A 1 90 ? 19.662 -8.458 -32.904 1.00 87.12 90 THR A O 1
ATOM 771 N N . VAL A 1 91 ? 17.605 -7.649 -33.333 1.00 84.19 91 VAL A N 1
ATOM 772 C CA . VAL A 1 91 ? 17.543 -6.793 -32.144 1.00 84.19 91 VAL A CA 1
ATOM 773 C C . VAL A 1 91 ? 16.284 -7.086 -31.364 1.00 84.19 91 VAL A C 1
ATOM 775 O O . VAL A 1 91 ? 15.190 -7.141 -31.923 1.00 84.19 91 VAL A O 1
ATOM 778 N N . ARG A 1 92 ? 16.435 -7.226 -30.049 1.00 82.31 92 ARG A N 1
ATOM 779 C CA . ARG A 1 92 ? 15.316 -7.404 -29.127 1.00 82.31 92 ARG A CA 1
ATOM 780 C C . ARG A 1 92 ? 15.397 -6.446 -27.952 1.00 82.31 92 ARG A C 1
ATOM 782 O O . ARG A 1 92 ? 16.479 -6.141 -27.451 1.00 82.31 92 ARG A O 1
ATOM 789 N N . VAL A 1 93 ? 14.235 -6.010 -27.483 1.00 79.81 93 VAL A N 1
ATOM 790 C CA . VAL A 1 93 ? 14.099 -5.239 -26.246 1.00 79.81 93 VAL A CA 1
ATOM 791 C C . VAL A 1 93 ? 14.117 -6.220 -25.075 1.00 79.81 93 VAL A C 1
ATOM 793 O O . VAL A 1 93 ? 13.255 -7.087 -24.987 1.00 79.81 93 VAL A O 1
ATOM 796 N N . ILE A 1 94 ? 15.103 -6.105 -24.184 1.00 79.31 94 ILE A N 1
ATOM 797 C CA . ILE A 1 94 ? 15.164 -6.884 -22.937 1.00 79.31 94 ILE A CA 1
ATOM 798 C C . ILE A 1 94 ? 14.338 -6.204 -21.844 1.00 79.31 94 ILE A C 1
ATOM 800 O O . ILE A 1 94 ? 13.676 -6.873 -21.060 1.00 79.31 94 ILE A O 1
ATOM 804 N N . ASN A 1 95 ? 14.424 -4.877 -21.751 1.00 72.31 95 ASN A N 1
ATOM 805 C CA . ASN A 1 95 ? 13.766 -4.106 -20.702 1.00 72.31 95 ASN A CA 1
ATOM 806 C C . ASN A 1 95 ? 13.443 -2.691 -21.206 1.00 72.31 95 ASN A C 1
ATOM 808 O O . ASN A 1 95 ? 14.145 -2.165 -22.073 1.00 72.31 95 ASN A O 1
ATOM 812 N N . CYS A 1 96 ? 12.404 -2.085 -20.642 1.00 67.19 96 CYS A N 1
ATOM 813 C CA . CYS A 1 96 ? 11.934 -0.736 -20.916 1.00 67.19 96 CYS A CA 1
ATOM 814 C C . CYS A 1 96 ? 11.740 -0.012 -19.579 1.00 67.19 96 CYS A C 1
ATOM 816 O O . CYS A 1 96 ? 10.921 -0.427 -18.761 1.00 67.19 96 CYS A O 1
ATOM 818 N N . VAL A 1 97 ? 12.502 1.058 -19.354 1.00 59.69 97 VAL A N 1
ATOM 819 C CA . VAL A 1 97 ? 12.417 1.880 -18.145 1.00 59.69 97 VAL A CA 1
ATOM 820 C C . VAL A 1 97 ? 12.119 3.319 -18.568 1.00 59.69 97 VAL A C 1
ATOM 822 O O . VAL A 1 97 ? 12.965 3.944 -19.212 1.00 59.69 97 VAL A O 1
ATOM 825 N N . PRO A 1 98 ? 10.936 3.870 -18.257 1.00 55.56 98 PRO A N 1
ATOM 826 C CA . PRO A 1 98 ? 10.670 5.280 -18.508 1.00 55.56 98 PRO A CA 1
ATOM 827 C C . PRO A 1 98 ? 11.597 6.155 -17.641 1.00 55.56 98 PRO A C 1
ATOM 829 O O . PRO A 1 98 ? 11.933 5.800 -16.513 1.00 55.56 98 PRO A O 1
ATOM 832 N N . SER A 1 99 ? 12.057 7.285 -18.184 1.00 50.12 99 SER A N 1
ATOM 833 C CA . SER A 1 99 ? 12.979 8.229 -17.528 1.00 50.12 99 SER A CA 1
ATOM 834 C C . SER A 1 99 ? 12.375 8.917 -16.317 1.00 50.12 99 SER A C 1
ATOM 836 O O . SER A 1 99 ? 13.093 9.359 -15.423 1.00 50.12 99 SER A O 1
ATOM 838 N N . HIS A 1 100 ? 11.053 9.019 -16.324 1.00 50.97 100 HIS A N 1
ATOM 839 C CA . HIS A 1 100 ? 10.244 9.469 -15.220 1.00 50.97 100 HIS A CA 1
ATOM 840 C C . HIS A 1 100 ? 9.304 8.326 -14.861 1.00 50.97 100 HIS A C 1
ATOM 842 O O . HIS A 1 100 ? 8.765 7.681 -15.767 1.00 50.97 100 HIS A O 1
ATOM 848 N N . PRO A 1 101 ? 9.100 8.046 -13.565 1.00 53.50 101 PRO A N 1
ATOM 849 C CA . PRO A 1 101 ? 8.039 7.141 -13.168 1.00 53.50 101 PRO A CA 1
ATOM 850 C C . PRO A 1 101 ? 6.735 7.637 -13.815 1.00 53.50 101 PRO A C 1
ATOM 852 O O . PRO A 1 101 ? 6.477 8.844 -13.809 1.00 53.50 101 PRO A O 1
ATOM 8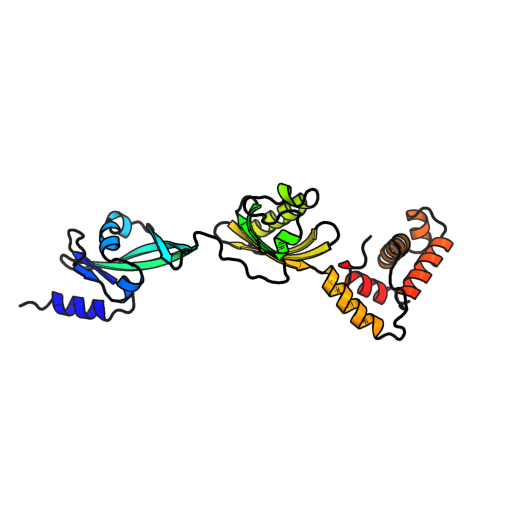55 N N . PRO A 1 102 ? 5.957 6.748 -14.456 1.00 56.34 102 PRO A N 1
ATOM 856 C CA . PRO A 1 102 ? 4.725 7.150 -15.119 1.00 56.34 102 PRO A CA 1
ATOM 857 C C . PRO A 1 102 ? 3.849 7.917 -14.128 1.00 56.34 102 PRO A C 1
ATOM 859 O O . PRO A 1 102 ? 3.765 7.533 -12.960 1.00 56.34 102 PRO A O 1
ATOM 862 N N . SER A 1 103 ? 3.200 8.989 -14.594 1.00 62.03 103 SER A N 1
ATOM 863 C CA . SER A 1 103 ? 2.246 9.745 -13.782 1.00 62.03 103 SER A CA 1
ATOM 864 C C . SER A 1 103 ? 1.233 8.774 -13.187 1.00 62.03 103 SER A C 1
ATOM 866 O O . SER A 1 103 ? 0.474 8.134 -13.923 1.00 62.03 103 SER A O 1
ATOM 868 N N . LEU A 1 104 ? 1.253 8.627 -11.866 1.00 73.31 104 LEU A N 1
ATOM 869 C CA . LEU A 1 104 ? 0.371 7.689 -11.193 1.00 73.31 104 LEU A CA 1
ATOM 870 C C . LEU A 1 104 ? -1.088 8.141 -11.350 1.00 73.31 104 LEU A C 1
ATOM 872 O O . LEU A 1 104 ? -1.361 9.346 -11.356 1.00 73.31 104 LEU A O 1
ATOM 876 N N . PRO A 1 105 ? -2.037 7.200 -11.480 1.00 72.00 105 PRO A N 1
ATOM 877 C CA . PRO A 1 105 ? -3.432 7.544 -11.701 1.00 72.00 105 PRO A CA 1
ATOM 878 C C . PRO A 1 105 ? -3.998 8.329 -10.507 1.00 72.00 105 PRO A C 1
ATOM 880 O O . PRO A 1 105 ? -3.680 8.050 -9.343 1.00 72.00 105 PRO A O 1
ATOM 883 N N . ASP A 1 106 ? -4.855 9.311 -10.805 1.00 77.38 106 ASP A N 1
ATOM 884 C CA . ASP A 1 106 ? -5.562 10.123 -9.808 1.00 77.38 106 ASP A CA 1
ATOM 885 C C . ASP A 1 106 ? -6.714 9.298 -9.215 1.00 77.38 106 ASP A C 1
ATOM 887 O O . ASP A 1 106 ? -7.878 9.413 -9.597 1.00 77.38 106 ASP A O 1
ATOM 891 N N . LEU A 1 107 ? -6.344 8.351 -8.355 1.00 79.00 107 LEU A N 1
ATOM 892 C CA . LEU A 1 107 ? -7.255 7.453 -7.660 1.00 79.00 107 LEU A CA 1
ATOM 893 C C . LEU A 1 107 ? -7.516 7.966 -6.242 1.00 79.00 107 LEU A C 1
ATOM 895 O O . LEU A 1 107 ? -6.602 8.500 -5.610 1.00 79.00 107 LEU A O 1
ATOM 899 N N . PRO A 1 108 ? -8.706 7.702 -5.674 1.00 82.44 108 PRO A N 1
ATOM 900 C CA . PRO A 1 108 ? -9.005 7.960 -4.264 1.00 82.44 108 PRO A CA 1
ATOM 901 C C . PRO A 1 108 ? -8.328 6.931 -3.332 1.00 82.44 108 PRO A C 1
ATOM 903 O O . PRO A 1 108 ? -8.894 6.513 -2.326 1.00 82.44 108 PRO A O 1
ATOM 906 N N . LEU A 1 109 ? -7.136 6.468 -3.706 1.00 88.69 109 LEU A N 1
ATOM 907 C CA . LEU A 1 109 ? -6.325 5.466 -3.029 1.00 88.69 109 LEU A CA 1
ATOM 908 C C . LEU A 1 109 ? -4.882 5.955 -3.021 1.00 88.69 109 LEU A C 1
ATOM 910 O O . LEU A 1 109 ? -4.439 6.595 -3.974 1.00 88.69 109 LEU A O 1
ATOM 914 N N . SER A 1 110 ? -4.136 5.620 -1.974 1.00 92.44 110 SER A N 1
ATOM 915 C CA . SER A 1 110 ? -2.710 5.932 -1.915 1.00 92.44 110 SER A CA 1
ATOM 916 C C . SER A 1 110 ? -1.975 5.012 -2.880 1.00 92.44 110 SER A C 1
ATOM 918 O O . SER A 1 110 ? -2.061 3.792 -2.759 1.00 92.44 110 SER A O 1
ATOM 920 N N . VAL A 1 111 ? -1.291 5.586 -3.863 1.00 93.06 111 VAL A N 1
ATOM 921 C CA . VAL A 1 111 ? -0.453 4.849 -4.812 1.00 93.06 111 VAL A CA 1
ATOM 922 C C . VAL A 1 111 ? 0.900 5.529 -4.875 1.00 93.06 111 VAL A C 1
ATOM 924 O O . VAL A 1 111 ? 0.974 6.758 -4.985 1.00 93.06 111 VAL A O 1
ATOM 927 N N . TYR A 1 112 ? 1.967 4.741 -4.786 1.00 93.12 112 TYR A N 1
ATOM 928 C CA . TYR A 1 112 ? 3.330 5.255 -4.847 1.00 93.12 112 TYR A CA 1
ATOM 929 C C . TYR A 1 112 ? 4.344 4.195 -5.274 1.00 93.12 112 TYR A C 1
ATOM 931 O O . TYR A 1 112 ? 4.088 2.989 -5.224 1.00 93.12 112 TYR A O 1
ATOM 939 N N . THR A 1 113 ? 5.527 4.673 -5.649 1.00 93.12 113 THR A N 1
ATOM 940 C CA . THR A 1 113 ? 6.718 3.866 -5.913 1.00 93.12 113 THR A CA 1
ATOM 941 C C . THR A 1 113 ? 7.928 4.436 -5.186 1.00 93.12 113 THR A C 1
ATOM 943 O O . THR A 1 113 ? 8.061 5.656 -5.084 1.00 93.12 113 THR A O 1
ATOM 946 N N . LYS A 1 114 ? 8.834 3.570 -4.734 1.00 93.19 114 LYS A N 1
ATOM 947 C CA . LYS A 1 114 ? 10.088 3.918 -4.059 1.00 93.19 114 LYS A CA 1
ATOM 948 C C . LYS A 1 114 ? 11.268 3.154 -4.638 1.00 93.19 114 LYS A C 1
ATOM 950 O O . LYS A 1 114 ? 11.100 2.075 -5.212 1.00 93.19 114 LYS A O 1
ATOM 955 N N . ASP A 1 115 ? 12.457 3.701 -4.440 1.00 87.94 115 ASP A N 1
ATOM 956 C CA . ASP A 1 115 ? 13.697 2.981 -4.673 1.00 87.94 115 ASP A CA 1
ATOM 957 C C . ASP A 1 115 ? 13.991 1.973 -3.545 1.00 87.94 115 ASP A C 1
ATOM 959 O O . ASP A 1 115 ? 13.276 1.886 -2.540 1.00 87.94 115 ASP A O 1
ATOM 963 N N . LYS A 1 116 ? 15.074 1.208 -3.704 1.00 87.56 116 LYS A N 1
ATOM 964 C CA . LYS A 1 116 ? 15.524 0.215 -2.717 1.00 87.56 116 LYS A CA 1
ATOM 965 C C . LYS A 1 116 ? 15.963 0.806 -1.372 1.00 87.56 116 LYS A C 1
ATOM 967 O O . LYS A 1 116 ? 16.125 0.059 -0.415 1.00 87.56 116 LYS A O 1
ATOM 972 N N . ASN A 1 117 ? 16.196 2.117 -1.309 1.00 88.94 117 ASN A N 1
ATOM 973 C CA . ASN A 1 117 ? 16.585 2.829 -0.095 1.00 88.94 117 ASN A CA 1
ATOM 974 C C . ASN A 1 117 ? 15.366 3.443 0.616 1.00 88.94 117 ASN A C 1
ATOM 976 O O . ASN A 1 117 ? 15.525 4.132 1.621 1.00 88.94 117 ASN A O 1
ATOM 980 N N . GLY A 1 118 ? 14.152 3.217 0.099 1.00 91.56 118 GLY A N 1
ATOM 981 C CA . GLY A 1 118 ? 12.921 3.765 0.660 1.00 91.56 118 GLY A CA 1
ATOM 982 C C . GLY A 1 118 ? 12.657 5.221 0.271 1.00 91.56 118 GLY A C 1
ATOM 983 O O . GLY A 1 118 ? 11.830 5.872 0.913 1.00 91.56 118 GLY A O 1
ATOM 984 N N . ILE A 1 119 ? 13.324 5.733 -0.768 1.00 92.50 119 ILE A N 1
ATOM 985 C CA . ILE A 1 119 ? 13.093 7.077 -1.304 1.00 92.50 119 ILE A CA 1
ATOM 986 C C . ILE A 1 119 ? 11.954 7.037 -2.316 1.00 92.50 119 ILE A C 1
ATOM 988 O O . ILE A 1 119 ? 11.972 6.240 -3.253 1.00 92.50 119 ILE A O 1
ATOM 992 N N . TYR A 1 120 ? 10.960 7.906 -2.150 1.00 93.00 120 TYR A N 1
ATOM 993 C CA . TYR A 1 120 ? 9.829 8.032 -3.065 1.00 93.00 120 TYR A CA 1
ATOM 994 C C . TYR A 1 120 ? 10.290 8.485 -4.448 1.00 93.00 120 TYR A C 1
ATOM 996 O O . TYR A 1 120 ? 10.840 9.568 -4.617 1.00 93.00 120 TYR A O 1
ATOM 1004 N N . LEU A 1 121 ? 10.022 7.647 -5.446 1.00 87.69 121 LEU A N 1
ATOM 1005 C CA . LEU A 1 121 ? 10.230 7.957 -6.857 1.00 87.69 121 LEU A CA 1
ATOM 1006 C C . LEU A 1 121 ? 9.009 8.667 -7.439 1.00 87.69 121 LEU A C 1
ATOM 1008 O O . LEU A 1 121 ? 9.160 9.591 -8.225 1.00 87.69 121 LEU A O 1
ATOM 1012 N N . SER A 1 122 ? 7.807 8.232 -7.046 1.00 89.25 122 SER A N 1
ATOM 1013 C CA . SER A 1 122 ? 6.545 8.862 -7.436 1.00 89.25 122 SER A CA 1
ATOM 1014 C C . SER A 1 122 ? 5.444 8.559 -6.439 1.00 89.25 122 SER A C 1
ATOM 1016 O O . SER A 1 122 ? 5.453 7.510 -5.790 1.00 89.25 122 SER A O 1
ATOM 1018 N N . ALA A 1 123 ? 4.482 9.467 -6.329 1.00 90.94 123 ALA A N 1
ATOM 1019 C CA . ALA A 1 123 ? 3.297 9.312 -5.504 1.00 90.94 123 ALA A CA 1
ATOM 1020 C C . ALA A 1 123 ? 2.125 10.077 -6.126 1.00 90.94 123 ALA A C 1
ATOM 1022 O O . ALA A 1 123 ? 2.299 11.185 -6.632 1.00 90.94 123 ALA A O 1
ATOM 1023 N N . ASN A 1 124 ? 0.921 9.506 -6.085 1.00 90.94 124 ASN A N 1
ATOM 1024 C CA . ASN A 1 124 ? -0.260 10.231 -6.544 1.00 90.94 124 ASN A CA 1
ATOM 1025 C C . ASN A 1 124 ? -0.673 11.335 -5.547 1.00 90.94 124 ASN A C 1
ATOM 1027 O O . ASN A 1 124 ? -0.190 11.412 -4.411 1.00 90.94 124 ASN A O 1
ATOM 1031 N N . LYS A 1 125 ? -1.603 12.200 -5.974 1.00 90.69 125 LYS A N 1
ATOM 1032 C CA . LYS A 1 125 ? -2.086 13.328 -5.161 1.00 90.69 125 LYS A CA 1
ATOM 1033 C C . LYS A 1 125 ? -2.689 12.873 -3.835 1.00 90.69 125 LYS A C 1
ATOM 1035 O O . LYS A 1 125 ? -2.494 13.544 -2.824 1.00 90.69 125 LYS A O 1
ATOM 1040 N N . PHE A 1 126 ? -3.388 11.736 -3.829 1.00 91.19 126 PHE A N 1
ATOM 1041 C CA . PHE A 1 126 ? -3.961 11.181 -2.609 1.00 91.19 126 PHE A CA 1
ATOM 1042 C C . PHE A 1 126 ? -2.864 10.858 -1.588 1.00 91.19 126 PHE A C 1
ATOM 1044 O O . PHE A 1 126 ? -2.936 11.338 -0.460 1.00 91.19 126 PHE A O 1
ATOM 1051 N N . THR A 1 127 ? -1.807 10.139 -1.981 1.00 92.81 127 THR A N 1
ATOM 1052 C CA . THR A 1 127 ? -0.660 9.851 -1.104 1.00 92.81 127 THR A CA 1
ATOM 1053 C C . THR A 1 127 ? -0.037 11.134 -0.552 1.00 92.81 127 THR A C 1
ATOM 1055 O O . THR A 1 127 ? 0.171 11.244 0.656 1.00 92.81 127 THR A O 1
ATOM 1058 N N . ALA A 1 128 ? 0.217 12.130 -1.409 1.00 92.12 128 ALA A N 1
ATOM 1059 C CA . ALA A 1 128 ? 0.781 13.410 -0.979 1.00 92.12 128 ALA A CA 1
ATOM 1060 C C . ALA A 1 128 ? -0.128 14.126 0.038 1.00 92.12 128 ALA A C 1
ATOM 1062 O O . ALA A 1 128 ? 0.368 14.647 1.038 1.00 92.12 128 ALA A O 1
ATOM 1063 N N . SER A 1 129 ? -1.454 14.064 -0.153 1.00 91.19 129 SER A N 1
ATOM 1064 C CA . SER A 1 129 ? -2.450 14.677 0.742 1.00 91.19 129 SER A CA 1
ATOM 1065 C C . SER A 1 129 ? -2.482 14.090 2.160 1.00 91.19 129 SER A C 1
ATOM 1067 O O . SER A 1 129 ? -2.945 14.751 3.089 1.00 91.19 129 SER A O 1
ATOM 1069 N N . LEU A 1 130 ? -1.942 12.879 2.365 1.00 91.31 130 LEU A N 1
ATOM 1070 C CA . LEU A 1 130 ? -1.764 12.296 3.703 1.00 91.31 130 LEU A CA 1
ATOM 1071 C C . LEU A 1 130 ? -0.671 13.019 4.511 1.00 91.31 130 LEU A C 1
ATOM 1073 O O . LEU A 1 130 ? -0.579 12.870 5.737 1.00 91.31 130 LEU A O 1
ATOM 1077 N N . THR A 1 131 ? 0.149 13.822 3.836 1.00 91.94 131 THR A N 1
ATOM 1078 C CA . THR A 1 131 ? 1.277 14.573 4.389 1.00 91.94 131 THR A CA 1
ATOM 1079 C C . THR A 1 131 ? 1.001 16.082 4.365 1.00 91.94 131 THR A C 1
ATOM 1081 O O . THR A 1 131 ? -0.072 16.532 3.974 1.00 91.94 131 THR A O 1
ATOM 1084 N N . ARG A 1 132 ? 1.971 16.892 4.807 1.00 91.38 132 ARG A N 1
ATOM 1085 C CA . ARG A 1 132 ? 1.918 18.362 4.675 1.00 91.38 132 ARG A CA 1
ATOM 1086 C C . ARG A 1 132 ? 2.466 18.878 3.339 1.00 91.38 132 ARG A C 1
ATOM 1088 O O . ARG A 1 132 ? 2.467 20.084 3.109 1.00 91.38 132 ARG A O 1
ATOM 1095 N N . PHE A 1 133 ? 3.007 17.994 2.505 1.00 91.19 133 PHE A N 1
ATOM 1096 C CA . PHE A 1 133 ? 3.732 18.355 1.295 1.00 91.19 133 PHE A CA 1
ATOM 1097 C C . PHE A 1 133 ? 2.849 18.188 0.056 1.00 91.19 133 PHE A C 1
ATOM 1099 O O . PHE A 1 133 ? 2.015 17.291 -0.016 1.00 91.19 133 PHE A O 1
ATOM 1106 N N . LYS A 1 134 ? 3.052 19.050 -0.948 1.00 87.75 134 LYS A N 1
ATOM 1107 C CA . LYS A 1 134 ? 2.357 18.946 -2.246 1.00 87.75 134 LYS A CA 1
ATOM 1108 C C . LYS A 1 134 ? 2.882 17.794 -3.109 1.00 87.75 134 LYS A C 1
ATOM 1110 O O . LYS A 1 134 ? 2.147 17.276 -3.939 1.00 87.75 134 LYS A O 1
ATOM 1115 N N . SER A 1 135 ? 4.144 17.424 -2.912 1.00 88.75 135 SER A N 1
ATOM 1116 C CA . SER A 1 135 ? 4.804 16.256 -3.491 1.00 88.75 135 SER A CA 1
ATOM 1117 C C . SER A 1 135 ? 5.767 15.690 -2.453 1.00 88.75 135 SER A C 1
ATOM 1119 O O . SER A 1 135 ? 6.292 16.441 -1.629 1.00 88.75 135 SER A O 1
ATOM 1121 N N . ILE A 1 136 ? 5.969 14.378 -2.494 1.00 91.62 136 ILE A N 1
ATOM 1122 C CA . ILE A 1 136 ? 6.862 13.644 -1.590 1.00 91.62 136 ILE A CA 1
ATOM 1123 C C . ILE A 1 136 ? 8.004 12.952 -2.341 1.00 91.62 136 ILE A C 1
ATOM 1125 O O . ILE A 1 136 ? 8.756 12.190 -1.746 1.00 91.62 136 ILE A O 1
ATOM 1129 N N . GLU A 1 137 ? 8.134 13.192 -3.647 1.00 90.62 137 GLU A N 1
ATOM 1130 C CA . GLU A 1 137 ? 9.222 12.642 -4.458 1.00 90.62 137 GLU A CA 1
ATOM 1131 C C . GLU A 1 137 ? 10.587 13.103 -3.927 1.00 90.62 137 GLU A C 1
ATOM 1133 O O . GLU A 1 137 ? 10.763 14.256 -3.530 1.00 90.62 137 GLU A O 1
ATOM 1138 N N . GLY A 1 138 ? 11.549 12.182 -3.885 1.00 84.44 138 GLY A N 1
ATOM 1139 C CA . GLY A 1 138 ? 12.875 12.398 -3.308 1.00 84.44 138 GLY A CA 1
ATOM 1140 C C . GLY A 1 138 ? 12.929 12.347 -1.778 1.00 84.44 138 GLY A C 1
ATOM 1141 O O . GLY A 1 138 ? 14.019 12.420 -1.218 1.00 84.44 138 GLY A O 1
ATOM 1142 N N . MET A 1 139 ? 11.793 12.197 -1.094 1.00 92.88 139 MET A N 1
ATOM 1143 C CA . MET A 1 139 ? 11.734 12.080 0.365 1.00 92.88 139 MET A CA 1
ATOM 1144 C C . MET A 1 139 ? 11.702 10.611 0.795 1.00 92.88 139 MET A C 1
ATOM 1146 O O . MET A 1 139 ? 11.383 9.729 0.003 1.00 92.88 139 MET A O 1
ATOM 1150 N N . SER A 1 140 ? 12.007 10.339 2.057 1.00 95.88 140 SER A N 1
ATOM 1151 C CA . SER A 1 140 ? 11.828 9.043 2.717 1.00 95.88 140 SER A CA 1
ATOM 1152 C C . SER A 1 140 ? 10.582 9.043 3.610 1.00 95.88 140 SER A C 1
ATOM 1154 O O . SER A 1 140 ? 9.985 10.085 3.890 1.00 95.88 140 SER A O 1
ATOM 1156 N N . HIS A 1 141 ? 10.206 7.875 4.141 1.00 95.69 141 HIS A N 1
ATOM 1157 C CA . HIS A 1 141 ? 9.185 7.804 5.192 1.00 95.69 141 HIS A CA 1
ATOM 1158 C C . HIS A 1 141 ? 9.525 8.673 6.414 1.00 95.69 141 HIS A C 1
ATOM 1160 O O . HIS A 1 141 ? 8.618 9.277 6.990 1.00 95.69 141 HIS A O 1
ATOM 1166 N N . PHE A 1 142 ? 10.803 8.761 6.797 1.00 95.25 142 PHE A N 1
ATOM 1167 C CA . PHE A 1 142 ? 11.246 9.512 7.976 1.00 95.25 142 PHE A CA 1
ATOM 1168 C C . PHE A 1 142 ? 11.053 11.020 7.811 1.00 95.25 142 PHE A C 1
ATOM 1170 O O . PHE A 1 142 ? 10.728 11.703 8.781 1.00 95.25 142 PHE A O 1
ATOM 1177 N N . ASP A 1 143 ? 11.142 11.520 6.580 1.00 94.50 143 ASP A N 1
ATOM 1178 C CA . ASP A 1 143 ? 10.942 12.939 6.276 1.00 94.50 143 ASP A CA 1
ATOM 1179 C C . ASP A 1 143 ? 9.471 13.371 6.399 1.00 94.50 143 ASP A C 1
ATOM 1181 O O . ASP A 1 143 ? 9.179 14.536 6.694 1.00 94.50 143 ASP A O 1
ATOM 1185 N N . ILE A 1 144 ? 8.527 12.445 6.173 1.00 94.88 144 ILE A N 1
ATOM 1186 C CA . ILE A 1 144 ? 7.108 12.785 5.960 1.00 94.88 144 ILE A CA 1
ATOM 1187 C C . ILE A 1 144 ? 6.128 12.165 6.970 1.00 94.88 144 ILE A C 1
ATOM 1189 O O . ILE A 1 144 ? 5.067 12.748 7.198 1.00 94.88 144 ILE A O 1
ATOM 1193 N N . PHE A 1 145 ? 6.458 11.028 7.595 1.00 92.25 145 PHE A N 1
ATOM 1194 C CA . PHE A 1 145 ? 5.555 10.294 8.502 1.00 92.25 145 PHE A CA 1
ATOM 1195 C C . PHE A 1 145 ? 6.034 10.217 9.960 1.00 92.25 145 PHE A C 1
ATOM 1197 O O . PHE A 1 145 ? 5.328 9.663 10.804 1.00 92.25 145 PHE A O 1
ATOM 1204 N N . GLY A 1 146 ? 7.183 10.812 10.295 1.00 89.38 146 GLY A N 1
ATOM 1205 C CA . GLY A 1 146 ? 7.648 10.951 11.679 1.00 89.38 146 GLY A CA 1
ATOM 1206 C C . GLY A 1 146 ? 7.651 9.620 12.437 1.00 89.38 146 GLY A C 1
ATOM 1207 O O . GLY A 1 146 ? 8.331 8.681 12.040 1.00 89.38 146 GLY A O 1
ATOM 1208 N N . ARG A 1 147 ? 6.865 9.522 13.517 1.00 91.06 147 ARG A N 1
ATOM 1209 C CA . ARG A 1 147 ? 6.816 8.325 14.378 1.00 91.06 147 ARG A CA 1
ATOM 1210 C C . ARG A 1 147 ? 6.341 7.052 13.665 1.00 91.06 147 ARG A C 1
ATOM 1212 O O . ARG A 1 147 ? 6.695 5.961 14.091 1.00 91.06 147 ARG A O 1
ATOM 1219 N N . ASP A 1 148 ? 5.543 7.186 12.605 1.00 93.00 148 ASP A N 1
ATOM 1220 C CA . ASP A 1 148 ? 4.996 6.035 11.880 1.00 93.00 148 ASP A CA 1
ATOM 1221 C C . ASP A 1 148 ? 6.009 5.504 10.842 1.00 93.00 148 ASP A C 1
ATOM 1223 O O . ASP A 1 148 ? 5.867 4.395 10.331 1.00 93.00 148 ASP A O 1
ATOM 1227 N N . ALA A 1 149 ? 7.065 6.274 10.546 1.00 95.25 149 ALA A N 1
ATOM 1228 C CA . ALA A 1 149 ? 8.029 5.977 9.491 1.00 95.25 149 ALA A CA 1
ATOM 1229 C C . ALA A 1 149 ? 8.770 4.651 9.682 1.00 95.25 149 ALA A C 1
ATOM 1231 O O . ALA A 1 149 ? 9.013 3.944 8.704 1.00 95.25 149 ALA A O 1
ATOM 1232 N N . GLN A 1 150 ? 9.114 4.314 10.929 1.00 95.69 150 GLN A N 1
ATOM 1233 C CA . GLN A 1 150 ? 9.871 3.105 11.236 1.00 95.69 150 GLN A CA 1
ATOM 1234 C C . GLN A 1 150 ? 9.113 1.850 10.791 1.00 95.69 150 GLN A C 1
ATOM 1236 O O . GLN A 1 150 ? 9.648 1.061 10.016 1.00 95.69 150 GLN A O 1
ATOM 1241 N N . LEU A 1 151 ? 7.852 1.706 11.207 1.00 95.31 151 LEU A N 1
ATOM 1242 C CA . LEU A 1 151 ? 7.029 0.549 10.849 1.00 95.31 151 LEU A CA 1
ATOM 1243 C C . LEU A 1 151 ? 6.815 0.453 9.330 1.00 95.31 151 LEU A C 1
ATOM 1245 O O . LEU A 1 151 ? 6.874 -0.632 8.756 1.00 95.31 151 LEU A O 1
ATOM 1249 N N . LEU A 1 152 ? 6.603 1.591 8.658 1.00 96.44 152 LEU A N 1
ATOM 1250 C CA . LEU A 1 152 ? 6.444 1.626 7.200 1.00 96.44 152 LEU A CA 1
ATOM 1251 C C . LEU A 1 152 ? 7.707 1.125 6.479 1.00 96.44 152 LEU A C 1
ATOM 1253 O O . LEU A 1 152 ? 7.599 0.356 5.522 1.00 96.44 152 LEU A O 1
ATOM 1257 N N . SER A 1 153 ? 8.883 1.518 6.975 1.00 96.25 153 SER A N 1
ATOM 1258 C CA . SER A 1 153 ? 10.188 1.077 6.472 1.00 96.25 153 SER A CA 1
ATOM 1259 C C . SER A 1 153 ? 10.444 -0.415 6.741 1.00 96.25 153 SER A C 1
ATOM 1261 O O . SER A 1 153 ? 10.916 -1.143 5.871 1.00 96.25 153 SER A O 1
ATOM 1263 N N . GLU A 1 154 ? 10.070 -0.930 7.913 1.00 96.69 154 GLU A N 1
ATOM 1264 C CA . GLU A 1 154 ? 10.175 -2.364 8.228 1.00 96.69 154 GLU A CA 1
ATOM 1265 C C . GLU A 1 154 ? 9.294 -3.220 7.295 1.00 96.69 154 GLU A C 1
ATOM 1267 O O . GLU A 1 154 ? 9.726 -4.264 6.787 1.00 96.69 154 GLU A O 1
ATOM 1272 N N . ASN A 1 155 ? 8.084 -2.746 6.985 1.00 97.31 155 ASN A N 1
ATOM 1273 C CA . ASN A 1 155 ? 7.195 -3.386 6.012 1.00 97.31 155 ASN A CA 1
ATOM 1274 C C . ASN A 1 155 ? 7.782 -3.366 4.591 1.00 97.31 155 ASN A C 1
ATOM 1276 O O . ASN A 1 155 ? 7.648 -4.334 3.838 1.00 97.31 155 ASN A O 1
ATOM 1280 N N . ASP A 1 156 ? 8.451 -2.277 4.209 1.00 96.88 156 ASP A N 1
ATOM 1281 C CA . ASP A 1 156 ? 9.160 -2.184 2.931 1.00 96.88 156 ASP A CA 1
ATOM 1282 C C . ASP A 1 156 ? 10.275 -3.224 2.832 1.00 96.88 156 ASP A C 1
ATOM 1284 O O . ASP A 1 156 ? 10.341 -3.965 1.853 1.00 96.88 156 ASP A O 1
ATOM 1288 N N . MET A 1 157 ? 11.107 -3.339 3.869 1.00 95.56 157 MET A N 1
ATOM 1289 C CA . MET A 1 157 ? 12.184 -4.331 3.928 1.00 95.56 157 MET A CA 1
ATOM 1290 C C . MET A 1 157 ? 11.649 -5.761 3.837 1.00 95.56 157 MET A C 1
ATOM 1292 O O . MET A 1 157 ? 12.206 -6.599 3.121 1.00 95.56 157 MET A O 1
ATOM 1296 N N . THR A 1 158 ? 10.530 -6.026 4.511 1.00 96.56 158 THR A N 1
ATOM 1297 C CA . THR A 1 158 ? 9.821 -7.307 4.424 1.00 96.56 158 THR A CA 1
ATOM 1298 C C . THR A 1 158 ? 9.356 -7.573 2.987 1.00 96.56 158 THR A C 1
ATOM 1300 O O . THR A 1 158 ? 9.643 -8.636 2.436 1.00 96.56 158 THR A O 1
ATOM 1303 N N . THR A 1 159 ? 8.789 -6.563 2.320 1.00 96.38 159 THR A N 1
ATOM 1304 C CA . THR A 1 159 ? 8.377 -6.649 0.908 1.00 96.38 159 THR A CA 1
ATOM 1305 C C . THR A 1 159 ? 9.562 -6.899 -0.027 1.00 96.38 159 THR A C 1
ATOM 1307 O O . THR A 1 159 ? 9.446 -7.683 -0.967 1.00 96.38 159 THR A O 1
ATOM 1310 N N . ILE A 1 160 ? 10.719 -6.262 0.199 1.00 93.31 160 ILE A N 1
ATOM 1311 C CA . ILE A 1 160 ? 11.921 -6.496 -0.619 1.00 93.31 160 ILE A CA 1
ATOM 1312 C C . ILE A 1 160 ? 12.342 -7.966 -0.536 1.00 93.31 160 ILE A C 1
ATOM 1314 O O . ILE A 1 160 ? 12.673 -8.569 -1.562 1.00 93.31 160 ILE A O 1
ATOM 1318 N N . LYS A 1 161 ? 12.298 -8.545 0.670 1.00 94.44 161 LYS A N 1
ATOM 1319 C CA . LYS A 1 161 ? 12.644 -9.946 0.920 1.00 94.44 161 LYS A CA 1
ATOM 1320 C C . LYS A 1 161 ? 11.637 -10.912 0.290 1.00 94.44 161 LYS A C 1
ATOM 1322 O O . LYS A 1 161 ? 12.046 -11.850 -0.388 1.00 94.44 161 LYS A O 1
ATOM 1327 N N . ASN A 1 162 ? 10.342 -10.673 0.483 1.00 94.38 162 ASN A N 1
ATOM 1328 C CA . ASN A 1 162 ? 9.274 -11.594 0.080 1.00 94.38 162 ASN A CA 1
ATOM 1329 C C . ASN A 1 162 ? 8.732 -11.335 -1.334 1.00 94.38 162 ASN A C 1
ATOM 1331 O O . ASN A 1 162 ? 7.878 -12.072 -1.818 1.00 94.38 162 ASN A O 1
ATOM 1335 N N . LYS A 1 163 ? 9.200 -10.273 -1.998 1.00 91.00 163 LYS A N 1
ATOM 1336 C CA . LYS A 1 163 ? 8.715 -9.736 -3.281 1.00 91.00 163 LYS A CA 1
ATOM 1337 C C . LYS A 1 163 ? 7.302 -9.157 -3.267 1.00 91.00 163 LYS A C 1
ATOM 1339 O O . LYS A 1 163 ? 7.028 -8.265 -4.065 1.00 91.00 163 LYS A O 1
ATOM 1344 N N . LYS A 1 164 ? 6.408 -9.612 -2.396 1.00 92.56 164 LYS A N 1
ATOM 1345 C CA . LYS A 1 164 ? 5.043 -9.097 -2.265 1.00 92.56 164 LYS A CA 1
ATOM 1346 C C . LYS A 1 164 ? 4.514 -9.387 -0.869 1.00 92.56 164 LYS A C 1
ATOM 1348 O O . LYS A 1 164 ? 4.667 -10.508 -0.406 1.00 92.56 164 LYS A O 1
ATOM 1353 N N . ASP A 1 165 ? 3.820 -8.423 -0.272 1.00 96.69 165 ASP A N 1
ATOM 1354 C CA . ASP A 1 165 ? 3.164 -8.581 1.027 1.00 96.69 165 ASP A CA 1
ATOM 1355 C C . ASP A 1 165 ? 1.943 -7.665 1.179 1.00 96.69 165 ASP A C 1
ATOM 1357 O O . ASP A 1 165 ? 1.714 -6.743 0.388 1.00 96.69 165 ASP A O 1
ATOM 1361 N N . ILE A 1 166 ? 1.145 -7.945 2.212 1.00 95.94 166 ILE A N 1
ATOM 1362 C CA . ILE A 1 166 ? -0.007 -7.143 2.628 1.00 95.94 166 ILE A CA 1
ATOM 1363 C C . ILE A 1 166 ? 0.178 -6.746 4.091 1.00 95.94 166 ILE A C 1
ATOM 1365 O O . ILE A 1 166 ? 0.446 -7.597 4.936 1.00 95.94 166 ILE A O 1
ATOM 1369 N N . PHE A 1 167 ? -0.026 -5.466 4.395 1.00 96.12 167 PHE A N 1
ATOM 1370 C CA . PHE A 1 167 ? 0.146 -4.909 5.735 1.00 96.12 167 PHE A CA 1
ATOM 1371 C C . PHE A 1 167 ? -1.075 -4.108 6.174 1.00 96.12 167 PHE A C 1
ATOM 1373 O O . PHE A 1 167 ? -1.752 -3.484 5.356 1.00 96.12 167 PHE A O 1
ATOM 1380 N N . TYR A 1 168 ? -1.305 -4.075 7.484 1.00 92.62 168 TYR A N 1
ATOM 1381 C CA . TYR A 1 168 ? -2.166 -3.082 8.118 1.00 92.62 168 TYR A CA 1
ATOM 1382 C C . TYR A 1 168 ? -1.278 -1.972 8.672 1.00 92.62 168 TYR A C 1
ATOM 1384 O O . TYR A 1 168 ? -0.578 -2.160 9.666 1.00 92.62 168 TYR A O 1
ATOM 1392 N N . GLU A 1 169 ? -1.280 -0.824 8.009 1.00 93.12 169 GLU A N 1
ATOM 1393 C CA . GLU A 1 169 ? -0.413 0.303 8.334 1.00 93.12 169 GLU A CA 1
ATOM 1394 C C . GLU A 1 169 ? -1.217 1.402 9.014 1.00 93.12 169 GLU A C 1
ATOM 1396 O O . GLU A 1 169 ? -2.303 1.764 8.565 1.00 93.12 169 GLU A O 1
ATOM 1401 N N . LYS A 1 170 ? -0.687 1.950 10.107 1.00 89.00 170 LYS A N 1
ATOM 1402 C CA . LYS A 1 170 ? -1.273 3.121 10.757 1.00 89.00 170 LYS A CA 1
ATOM 1403 C C . LYS A 1 170 ? -0.488 4.351 10.345 1.00 89.00 170 LYS A C 1
ATOM 1405 O O . LYS A 1 170 ? 0.719 4.406 10.549 1.00 89.00 170 LYS A O 1
ATOM 1410 N N . ILE A 1 171 ? -1.187 5.326 9.780 1.00 88.94 171 ILE A N 1
ATOM 1411 C CA . ILE A 1 171 ? -0.634 6.640 9.464 1.00 88.94 171 ILE A CA 1
ATOM 1412 C C . ILE A 1 171 ? -1.465 7.654 10.239 1.00 88.94 171 ILE A C 1
ATOM 1414 O O . ILE A 1 171 ? -2.664 7.813 9.995 1.00 88.94 171 ILE A O 1
ATOM 1418 N N . LYS A 1 172 ? -0.836 8.340 11.196 1.00 84.88 172 LYS A N 1
ATOM 1419 C CA . LYS A 1 172 ? -1.507 9.207 12.170 1.00 84.88 172 LYS A CA 1
ATOM 1420 C C . LYS A 1 172 ? -2.601 8.435 12.924 1.00 84.88 172 LYS A C 1
ATOM 1422 O O . LYS A 1 172 ? -2.296 7.609 13.781 1.00 84.88 172 LYS A O 1
ATOM 1427 N N . ASN A 1 173 ? -3.866 8.710 12.605 1.00 81.88 173 ASN A N 1
ATOM 1428 C CA . ASN A 1 173 ? -5.042 8.092 13.213 1.00 81.88 173 ASN A CA 1
ATOM 1429 C C . ASN A 1 173 ? -5.778 7.148 12.252 1.00 81.88 173 ASN A C 1
ATOM 1431 O O . ASN A 1 173 ? -6.790 6.565 12.645 1.00 81.88 173 ASN A O 1
ATOM 1435 N N . ASP A 1 174 ? -5.311 7.002 11.014 1.00 87.50 174 ASP A N 1
ATOM 1436 C CA . ASP A 1 174 ? -5.977 6.209 9.988 1.00 87.50 174 ASP A CA 1
ATOM 1437 C C . ASP A 1 174 ? -5.300 4.859 9.784 1.00 87.50 174 ASP A C 1
ATOM 1439 O O . ASP A 1 174 ? -4.074 4.749 9.827 1.00 87.50 174 ASP A O 1
ATOM 1443 N N . THR A 1 175 ? -6.121 3.831 9.573 1.00 90.69 175 THR A N 1
ATOM 1444 C CA . THR A 1 175 ? -5.666 2.475 9.276 1.00 90.69 175 THR A CA 1
ATOM 1445 C C . THR A 1 175 ? -5.781 2.232 7.780 1.00 90.69 175 THR A C 1
ATOM 1447 O O . THR A 1 175 ? -6.850 2.395 7.191 1.00 90.69 175 THR A O 1
ATOM 1450 N N . PHE A 1 176 ? -4.688 1.790 7.175 1.00 92.56 176 PHE A N 1
ATOM 1451 C CA . PHE A 1 176 ? -4.585 1.466 5.764 1.00 92.56 176 PHE A CA 1
ATOM 1452 C C . PHE A 1 176 ? -4.328 -0.024 5.570 1.00 92.56 176 PHE A C 1
ATOM 1454 O O . PHE A 1 176 ? -3.505 -0.611 6.268 1.00 92.56 176 PHE A O 1
ATOM 1461 N N . LEU A 1 177 ? -5.005 -0.624 4.593 1.00 94.19 177 LEU A N 1
ATOM 1462 C CA . LEU A 1 177 ? -4.607 -1.909 4.031 1.00 94.19 177 LEU A CA 1
ATOM 1463 C C . LEU A 1 177 ? -3.648 -1.639 2.875 1.00 94.19 177 LEU A C 1
ATOM 1465 O O . LEU A 1 177 ? -4.066 -1.117 1.840 1.00 94.19 177 LEU A O 1
ATOM 1469 N N . SER A 1 178 ? -2.380 -1.979 3.057 1.00 95.44 178 SER A N 1
ATOM 1470 C CA . SER A 1 178 ? -1.309 -1.711 2.101 1.00 95.44 178 SER A CA 1
ATOM 1471 C C . SER A 1 178 ? -0.904 -2.989 1.390 1.00 95.44 178 SER A C 1
ATOM 1473 O O . SER A 1 178 ? -0.345 -3.894 2.003 1.00 95.44 178 SER A O 1
ATOM 1475 N N . LEU A 1 179 ? -1.150 -3.047 0.085 1.00 96.19 179 LEU A N 1
ATOM 1476 C CA . LEU A 1 179 ? -0.588 -4.059 -0.797 1.00 96.19 179 LEU A CA 1
ATOM 1477 C C . LEU A 1 179 ? 0.729 -3.528 -1.361 1.00 96.19 179 LEU A C 1
ATOM 1479 O O . LEU A 1 179 ? 0.723 -2.531 -2.086 1.00 96.19 179 LEU A O 1
ATOM 1483 N N . LYS A 1 180 ? 1.839 -4.201 -1.059 1.00 96.31 180 LYS A N 1
ATOM 1484 C CA . LYS A 1 180 ? 3.175 -3.816 -1.525 1.00 96.31 180 LYS A CA 1
ATOM 1485 C C . LYS A 1 180 ? 3.790 -4.908 -2.392 1.00 96.31 180 LYS A C 1
ATOM 1487 O O . LYS A 1 180 ? 3.572 -6.099 -2.170 1.00 96.31 180 LYS A O 1
ATOM 1492 N N . PHE A 1 181 ? 4.563 -4.499 -3.388 1.00 93.81 181 PHE A N 1
ATOM 1493 C CA . PHE A 1 181 ? 5.280 -5.379 -4.305 1.00 93.81 181 PHE A CA 1
ATOM 1494 C C . PHE A 1 181 ? 6.667 -4.816 -4.607 1.00 93.81 181 PHE A C 1
ATOM 1496 O O . PHE A 1 181 ? 6.865 -3.606 -4.619 1.00 93.81 181 PHE A O 1
ATOM 1503 N N . CYS A 1 182 ? 7.629 -5.696 -4.853 1.00 90.81 182 CYS A N 1
ATOM 1504 C CA . CYS A 1 182 ? 9.013 -5.358 -5.145 1.00 90.81 182 CYS A CA 1
ATOM 1505 C C . CYS A 1 182 ? 9.410 -5.917 -6.515 1.00 90.81 182 CYS A C 1
ATOM 1507 O O . CYS A 1 182 ? 9.217 -7.101 -6.798 1.00 90.81 182 CYS A O 1
ATOM 1509 N N . SER A 1 183 ? 9.963 -5.055 -7.367 1.00 85.31 183 SER A N 1
ATOM 1510 C CA . SER A 1 183 ? 10.454 -5.423 -8.693 1.00 85.31 183 SER A CA 1
ATOM 1511 C C . SER A 1 183 ? 11.783 -6.193 -8.629 1.00 85.31 183 SER A C 1
ATOM 1513 O O . SER A 1 183 ? 12.408 -6.351 -7.574 1.00 85.31 183 SER A O 1
ATOM 1515 N N . GLU A 1 184 ? 12.255 -6.678 -9.780 1.00 75.62 184 GLU A N 1
ATOM 1516 C CA . GLU A 1 184 ? 13.584 -7.296 -9.890 1.00 75.62 184 GLU A CA 1
ATOM 1517 C C . GLU A 1 184 ? 14.715 -6.308 -9.574 1.00 75.62 184 GLU A C 1
ATOM 1519 O O . GLU A 1 184 ? 15.683 -6.674 -8.911 1.00 75.62 184 GLU A O 1
ATOM 1524 N N . GLU A 1 185 ? 14.551 -5.038 -9.959 1.00 77.75 185 GLU A N 1
ATOM 1525 C CA . GLU A 1 185 ? 15.496 -3.946 -9.675 1.00 77.75 185 GLU A CA 1
ATOM 1526 C C . GLU A 1 185 ? 15.366 -3.398 -8.235 1.00 77.75 185 GLU A C 1
ATOM 1528 O O . GLU A 1 185 ? 15.957 -2.376 -7.901 1.00 77.75 185 GLU A O 1
ATOM 1533 N N . GLN A 1 186 ? 14.624 -4.095 -7.365 1.00 83.06 186 GLN A N 1
ATOM 1534 C CA . GLN A 1 186 ? 14.384 -3.742 -5.961 1.00 83.06 186 GLN A CA 1
ATOM 1535 C C . GLN A 1 186 ? 13.632 -2.418 -5.747 1.00 83.06 186 GLN A C 1
ATOM 1537 O O . GLN A 1 186 ? 13.751 -1.795 -4.694 1.00 83.06 186 GLN A O 1
ATOM 1542 N N . HIS A 1 187 ? 12.824 -1.995 -6.719 1.00 88.88 187 HIS A N 1
ATOM 1543 C CA . HIS A 1 187 ? 11.885 -0.892 -6.524 1.00 88.88 187 HIS A CA 1
ATOM 1544 C C . HIS A 1 187 ? 10.610 -1.396 -5.865 1.00 88.88 187 HIS A C 1
ATOM 1546 O O . HIS A 1 187 ? 10.095 -2.452 -6.233 1.00 88.88 187 HIS A O 1
ATOM 1552 N N . ILE A 1 188 ? 10.075 -0.621 -4.931 1.00 93.62 188 ILE A N 1
ATOM 1553 C CA . ILE A 1 188 ? 8.845 -0.954 -4.219 1.00 93.62 188 ILE A CA 1
ATOM 1554 C C . ILE A 1 188 ? 7.699 -0.183 -4.853 1.00 93.62 188 ILE A C 1
ATOM 1556 O O . ILE A 1 188 ? 7.775 1.035 -4.966 1.00 93.62 188 ILE A O 1
ATOM 1560 N N . GLY A 1 189 ? 6.626 -0.864 -5.226 1.00 92.94 189 GLY A N 1
ATOM 1561 C CA . GLY A 1 189 ? 5.342 -0.244 -5.526 1.00 92.94 189 GLY A CA 1
ATOM 1562 C C . GLY A 1 189 ? 4.317 -0.590 -4.455 1.00 92.94 189 GLY A C 1
ATOM 1563 O O . GLY A 1 189 ? 4.372 -1.666 -3.853 1.00 92.94 189 GLY A O 1
ATOM 1564 N N . ALA A 1 190 ? 3.389 0.326 -4.202 1.00 94.44 190 ALA A N 1
ATOM 1565 C CA . ALA A 1 190 ? 2.339 0.121 -3.220 1.00 94.44 190 ALA A CA 1
ATOM 1566 C C . ALA A 1 190 ? 1.004 0.713 -3.664 1.00 94.44 190 ALA A C 1
ATOM 1568 O O . ALA A 1 190 ? 0.949 1.764 -4.306 1.00 94.44 190 ALA A O 1
ATOM 1569 N N . VAL A 1 191 ? -0.067 0.034 -3.257 1.00 94.00 191 VAL A N 1
ATOM 1570 C CA . VAL A 1 191 ? -1.446 0.521 -3.304 1.00 94.00 191 VAL A CA 1
ATOM 1571 C C . VAL A 1 191 ? -2.030 0.366 -1.905 1.00 94.00 191 VAL A C 1
ATOM 1573 O O . VAL A 1 191 ? -2.068 -0.746 -1.375 1.00 94.00 191 VAL A O 1
ATOM 1576 N N . CYS A 1 192 ? -2.486 1.462 -1.301 1.00 93.38 192 CYS A N 1
ATOM 1577 C CA . CYS A 1 192 ? -3.026 1.467 0.055 1.00 93.38 192 CYS A CA 1
ATOM 1578 C C . CYS A 1 192 ? -4.459 2.003 0.086 1.00 93.38 192 CYS A C 1
ATOM 1580 O O . CYS A 1 192 ? -4.768 3.064 -0.466 1.00 93.38 192 CYS A O 1
ATOM 1582 N N . ILE A 1 193 ? -5.323 1.279 0.792 1.00 91.19 193 ILE A N 1
ATOM 1583 C CA . ILE A 1 193 ? -6.743 1.589 0.953 1.00 91.19 193 ILE A CA 1
ATOM 1584 C C . ILE A 1 193 ? -6.979 2.080 2.380 1.00 91.19 193 ILE A C 1
ATOM 1586 O O . ILE A 1 193 ? -6.673 1.355 3.324 1.00 91.19 193 ILE A O 1
ATOM 1590 N N . ASN A 1 194 ? -7.546 3.278 2.553 1.00 90.06 194 ASN A N 1
ATOM 1591 C CA . ASN A 1 194 ? -7.958 3.760 3.874 1.00 90.06 194 ASN A CA 1
ATOM 1592 C C . ASN A 1 194 ? -9.196 2.976 4.348 1.00 90.06 194 ASN A C 1
ATOM 1594 O O . ASN A 1 194 ? -10.283 3.106 3.781 1.00 90.06 194 ASN A O 1
ATOM 1598 N N . LEU A 1 195 ? -9.032 2.163 5.391 1.00 89.31 195 LEU A N 1
ATOM 1599 C CA . LEU A 1 195 ? -10.092 1.312 5.928 1.00 89.31 195 LEU A CA 1
ATOM 1600 C C . LEU A 1 195 ? -11.062 2.061 6.840 1.00 89.31 195 LEU A C 1
ATOM 1602 O O . LEU A 1 195 ? -12.133 1.530 7.129 1.00 89.31 195 LEU A O 1
ATOM 1606 N N . ASN A 1 196 ? -10.723 3.256 7.331 1.00 84.88 196 ASN A N 1
ATOM 1607 C CA . ASN A 1 196 ? -11.594 3.989 8.253 1.00 84.88 196 ASN A CA 1
ATOM 1608 C C . ASN A 1 196 ? -12.929 4.305 7.575 1.00 84.88 196 ASN A C 1
ATOM 1610 O O . ASN A 1 196 ? -13.981 3.941 8.091 1.00 84.88 196 ASN A O 1
ATOM 1614 N N . HIS A 1 197 ? -12.880 4.896 6.379 1.00 76.88 197 HIS A N 1
ATOM 1615 C CA . HIS A 1 197 ? -14.083 5.283 5.647 1.00 76.88 197 HIS A CA 1
ATOM 1616 C C . HIS A 1 197 ? -14.923 4.074 5.209 1.00 76.88 197 HIS A C 1
ATOM 1618 O O . HIS A 1 197 ? -16.144 4.080 5.346 1.00 76.88 197 HIS A O 1
ATOM 1624 N N . ILE A 1 198 ? -14.267 3.012 4.729 1.00 82.75 198 ILE A N 1
ATOM 1625 C CA . ILE A 1 198 ? -14.944 1.794 4.264 1.00 82.75 198 ILE A CA 1
ATOM 1626 C C . ILE A 1 198 ? -15.648 1.096 5.425 1.00 82.75 198 ILE A C 1
ATOM 1628 O O . ILE A 1 198 ? -16.825 0.753 5.315 1.00 82.75 198 ILE A O 1
ATOM 1632 N N . HIS A 1 199 ? -14.950 0.899 6.545 1.00 86.69 199 HIS A N 1
ATOM 1633 C CA . HIS A 1 199 ? -15.556 0.269 7.709 1.00 86.69 199 HIS A CA 1
ATOM 1634 C C . HIS A 1 199 ? -16.661 1.137 8.294 1.00 86.69 199 HIS A C 1
ATOM 1636 O O . HIS A 1 199 ? -17.669 0.583 8.703 1.00 86.69 199 HIS A O 1
ATOM 1642 N N . GLU A 1 200 ? -16.522 2.466 8.306 1.00 82.31 200 GLU A N 1
ATOM 1643 C CA . GLU A 1 200 ? -17.577 3.356 8.795 1.00 82.31 200 GLU A CA 1
ATOM 1644 C C . GLU A 1 200 ? -18.856 3.212 7.967 1.00 82.31 200 GLU A C 1
ATOM 1646 O O . GLU A 1 200 ? -19.940 3.042 8.527 1.00 82.31 200 GLU A O 1
ATOM 1651 N N . GLN A 1 201 ? -18.736 3.240 6.638 1.00 81.44 201 GLN A N 1
ATOM 1652 C CA . GLN A 1 201 ? -19.876 3.090 5.739 1.00 81.44 201 GLN A CA 1
ATOM 1653 C C . GLN A 1 201 ? -20.508 1.699 5.831 1.00 81.44 201 GLN A C 1
ATOM 1655 O O . GLN A 1 201 ? -21.730 1.598 5.954 1.00 81.44 201 GLN A O 1
ATOM 1660 N N . ASP A 1 202 ? -19.703 0.631 5.801 1.00 83.94 202 ASP A N 1
ATOM 1661 C CA . ASP A 1 202 ? -20.215 -0.741 5.916 1.00 83.94 202 ASP A CA 1
ATOM 1662 C C . ASP A 1 202 ? -20.841 -0.977 7.297 1.00 83.94 202 ASP A C 1
ATOM 1664 O O . ASP A 1 202 ? -21.919 -1.563 7.397 1.00 83.94 202 ASP A O 1
ATOM 1668 N N . PHE A 1 203 ? -20.231 -0.450 8.365 1.00 82.50 203 PHE A N 1
ATOM 1669 C CA . PHE A 1 203 ? -20.784 -0.519 9.715 1.00 82.50 203 PHE A CA 1
ATOM 1670 C C . PHE A 1 203 ? -22.128 0.196 9.787 1.00 82.50 203 PHE A C 1
ATOM 1672 O O . PHE A 1 203 ? -23.114 -0.431 10.162 1.00 82.50 203 PHE A O 1
ATOM 1679 N N . LYS A 1 204 ? -22.211 1.460 9.352 1.00 78.00 204 LYS A N 1
ATOM 1680 C CA . LYS A 1 204 ? -23.470 2.222 9.312 1.00 78.00 204 LYS A CA 1
ATOM 1681 C C . LYS A 1 204 ? -24.538 1.498 8.499 1.00 78.00 204 LYS A C 1
ATOM 1683 O O . LYS A 1 204 ? -25.654 1.356 8.978 1.00 78.00 204 LYS A O 1
ATOM 1688 N N . LYS A 1 205 ? -24.210 0.971 7.318 1.00 79.94 205 LYS A N 1
ATOM 1689 C CA . LYS A 1 205 ? -25.162 0.219 6.485 1.00 79.94 205 LYS A CA 1
ATOM 1690 C C . LYS A 1 205 ? -25.680 -1.038 7.189 1.00 79.94 205 LYS A C 1
ATOM 1692 O O . LYS A 1 205 ? -26.876 -1.310 7.160 1.00 79.94 205 LYS A O 1
ATOM 1697 N N . ASN A 1 206 ? -24.799 -1.804 7.826 1.00 77.19 206 ASN A N 1
ATOM 1698 C CA . ASN A 1 206 ? -25.180 -3.044 8.504 1.00 77.19 206 ASN A CA 1
ATOM 1699 C C . ASN A 1 206 ? -25.856 -2.799 9.863 1.00 77.19 206 ASN A C 1
ATOM 1701 O O . ASN A 1 206 ? -26.594 -3.662 10.336 1.00 77.19 206 ASN A O 1
ATOM 1705 N N . PHE A 1 207 ? -25.617 -1.643 10.483 1.00 70.94 207 PHE A N 1
ATOM 1706 C CA . PHE A 1 207 ? -26.095 -1.309 11.821 1.00 70.94 207 PHE A CA 1
ATOM 1707 C C . PHE A 1 207 ? -27.366 -0.441 11.819 1.00 70.94 207 PHE A C 1
ATOM 1709 O O . PHE A 1 207 ? -28.272 -0.710 12.597 1.00 70.94 207 PHE A O 1
ATOM 1716 N N . LEU A 1 208 ? -27.501 0.535 10.912 1.00 60.09 208 LEU A N 1
ATOM 1717 C CA . LEU A 1 208 ? -28.696 1.395 10.789 1.00 60.09 208 LEU A CA 1
ATOM 1718 C C . LEU A 1 208 ? -29.924 0.645 10.260 1.00 60.09 208 LEU A C 1
ATOM 1720 O O . LEU A 1 208 ? -31.053 1.042 10.528 1.00 60.09 208 LEU A O 1
ATOM 1724 N N . ASN A 1 209 ? -29.722 -0.488 9.583 1.00 54.81 209 ASN A N 1
ATOM 1725 C CA . ASN A 1 209 ? -30.815 -1.399 9.241 1.00 54.81 209 ASN A CA 1
ATOM 1726 C C . ASN A 1 209 ? -31.392 -2.130 10.476 1.00 54.81 209 ASN A C 1
ATOM 1728 O O . ASN A 1 209 ? -32.391 -2.836 10.352 1.00 54.81 209 ASN A O 1
ATOM 1732 N N . ALA A 1 210 ? -30.801 -1.954 11.667 1.00 53.44 210 ALA A N 1
ATOM 1733 C CA . ALA A 1 210 ? -31.320 -2.429 12.946 1.00 53.44 210 ALA A CA 1
ATOM 1734 C C . ALA A 1 210 ? -32.025 -1.289 13.717 1.00 53.44 210 ALA A C 1
ATOM 1736 O O . ALA A 1 210 ? -31.563 -0.806 14.744 1.00 53.44 210 ALA A O 1
ATOM 1737 N N . SER A 1 211 ? -33.188 -0.884 13.210 1.00 48.91 211 SER A N 1
ATOM 1738 C CA . SER A 1 211 ? -34.332 -0.352 13.973 1.00 48.91 211 SER A CA 1
ATOM 1739 C C . SER A 1 211 ? -34.254 0.992 14.721 1.00 48.91 211 SER A C 1
ATOM 1741 O O . SER A 1 211 ? -35.267 1.352 15.317 1.00 48.91 211 SER A O 1
ATOM 1743 N N . SER A 1 212 ? -33.172 1.779 14.709 1.00 53.91 212 SER A N 1
ATOM 1744 C CA . SER A 1 212 ? -33.210 3.165 15.236 1.00 53.91 212 SER A CA 1
ATOM 1745 C C . SER A 1 212 ? -32.062 4.038 14.701 1.00 53.91 212 SER A C 1
ATOM 1747 O O . SER A 1 212 ? -30.912 3.808 15.075 1.00 53.91 212 SER A O 1
ATOM 1749 N N . PRO A 1 213 ? -32.342 5.050 13.858 1.00 52.53 213 PRO A N 1
ATOM 1750 C CA . PRO A 1 213 ? -31.316 5.891 13.235 1.00 52.53 213 PRO A CA 1
ATOM 1751 C C . PRO A 1 213 ? -30.581 6.838 14.204 1.00 52.53 213 PRO A C 1
ATOM 1753 O O . PRO A 1 213 ? -29.504 7.314 13.859 1.00 52.53 213 PRO A O 1
ATOM 1756 N N . ASP A 1 214 ? -31.112 7.055 15.412 1.00 60.56 214 ASP A N 1
ATOM 1757 C CA . ASP A 1 214 ? -30.588 8.032 16.383 1.00 60.56 214 ASP A CA 1
ATOM 1758 C C . ASP A 1 214 ? -29.697 7.423 17.486 1.00 60.56 214 ASP A C 1
ATOM 1760 O O . ASP A 1 214 ? -29.324 8.109 18.439 1.00 60.56 214 ASP A O 1
ATOM 1764 N N . ILE A 1 215 ? -29.356 6.129 17.411 1.00 64.56 215 ILE A N 1
ATOM 1765 C CA . ILE A 1 215 ? -28.502 5.498 18.430 1.00 64.56 215 ILE A CA 1
ATOM 1766 C C . ILE A 1 215 ? -27.051 5.957 18.241 1.00 64.56 215 ILE A C 1
ATOM 1768 O O . ILE A 1 215 ? -26.415 5.645 17.233 1.00 64.56 215 ILE A O 1
ATOM 1772 N N . ASP A 1 216 ? -26.504 6.646 19.248 1.00 70.75 216 ASP A N 1
ATOM 1773 C CA . ASP A 1 216 ? -25.071 6.930 19.327 1.00 70.75 216 ASP A CA 1
ATOM 1774 C C . ASP A 1 216 ? -24.282 5.628 19.524 1.00 70.75 216 ASP A C 1
ATOM 1776 O O . ASP A 1 216 ? -24.201 5.056 20.612 1.00 70.75 216 ASP A O 1
ATOM 1780 N N . ILE A 1 217 ? -23.687 5.163 18.432 1.00 75.56 217 ILE A N 1
ATOM 1781 C CA . ILE A 1 217 ? -22.823 3.982 18.366 1.00 75.56 217 ILE A CA 1
ATOM 1782 C C . ILE A 1 217 ? -21.392 4.256 18.857 1.00 75.56 217 ILE A C 1
ATOM 1784 O O . ILE A 1 217 ? -20.551 3.353 18.837 1.00 75.56 217 ILE A O 1
ATOM 1788 N N . THR A 1 218 ? -21.082 5.484 19.284 1.00 81.62 218 THR A N 1
ATOM 1789 C CA . THR A 1 218 ? -19.729 5.881 19.682 1.00 81.62 218 THR A CA 1
ATOM 1790 C C . THR A 1 218 ? -19.367 5.286 21.039 1.00 81.62 218 THR A C 1
ATOM 1792 O O . THR A 1 218 ? -19.901 5.657 22.089 1.00 81.62 218 THR A O 1
ATOM 1795 N N . LEU A 1 219 ? -18.405 4.366 21.036 1.00 85.12 219 LEU A N 1
ATOM 1796 C CA . LEU A 1 219 ? -17.836 3.820 22.263 1.00 85.12 219 LEU A CA 1
ATOM 1797 C C . LEU A 1 219 ? -16.802 4.782 22.847 1.00 85.12 219 LEU A C 1
ATOM 1799 O O . LEU A 1 219 ? -15.917 5.280 22.153 1.00 85.12 219 LEU A O 1
ATOM 1803 N N . THR A 1 220 ? -16.883 5.006 24.152 1.00 90.56 220 THR A N 1
ATOM 1804 C CA . THR A 1 220 ? -15.818 5.676 24.901 1.00 90.56 220 THR A CA 1
ATOM 1805 C C . THR A 1 220 ? -14.582 4.779 24.983 1.00 90.56 220 THR A C 1
ATOM 1807 O O . THR A 1 220 ? -14.675 3.554 24.869 1.00 90.56 220 THR A O 1
ATOM 1810 N N . LYS A 1 221 ? -13.413 5.373 25.256 1.00 89.69 221 LYS A N 1
ATOM 1811 C CA . LYS A 1 221 ? -12.169 4.611 25.464 1.00 89.69 221 LYS A CA 1
ATOM 1812 C C . LYS A 1 221 ? -12.331 3.539 26.543 1.00 89.69 221 LYS A C 1
ATOM 1814 O O . LYS A 1 221 ? -11.934 2.400 26.338 1.00 89.69 221 LYS A O 1
ATOM 1819 N N . THR A 1 222 ? -12.963 3.885 27.664 1.00 92.75 222 THR A N 1
ATOM 1820 C CA . THR A 1 222 ? -13.182 2.956 28.779 1.00 92.75 222 THR A CA 1
ATOM 1821 C C . THR A 1 222 ? -14.110 1.809 28.387 1.00 92.75 222 THR A C 1
ATOM 1823 O O . THR A 1 222 ? -13.792 0.655 28.652 1.00 92.75 222 THR A O 1
ATOM 1826 N N . GLU A 1 223 ? -15.220 2.105 27.702 1.00 93.94 223 GLU A N 1
ATOM 1827 C CA . GLU A 1 223 ? -16.131 1.080 27.172 1.00 93.94 223 GLU A CA 1
ATOM 1828 C C . GLU A 1 223 ? -15.402 0.117 26.233 1.00 93.94 223 GLU A C 1
ATOM 1830 O O . GLU A 1 223 ? -15.572 -1.096 26.342 1.00 93.94 223 GLU A O 1
ATOM 1835 N N . LEU A 1 224 ? -14.551 0.644 25.351 1.00 91.25 224 LEU A N 1
ATOM 1836 C CA . LEU A 1 224 ? -13.800 -0.170 24.410 1.00 91.25 224 LEU A CA 1
ATOM 1837 C C . LEU A 1 224 ? -12.733 -1.036 25.093 1.00 91.25 224 LEU A C 1
ATOM 1839 O O . LEU A 1 224 ? -12.596 -2.207 24.747 1.00 91.25 224 LEU A O 1
ATOM 1843 N N . ILE A 1 225 ? -12.023 -0.500 26.090 1.00 92.31 225 ILE A N 1
ATOM 1844 C CA . ILE A 1 225 ? -11.071 -1.270 26.905 1.00 92.31 225 ILE A CA 1
ATOM 1845 C C . ILE A 1 225 ? -11.798 -2.420 27.613 1.00 92.31 225 ILE A C 1
ATOM 1847 O O . ILE A 1 225 ? -11.354 -3.567 27.531 1.00 92.31 225 ILE A O 1
ATOM 1851 N N . CYS A 1 226 ? -12.947 -2.150 28.247 1.00 95.00 226 CYS A N 1
ATOM 1852 C CA . CYS A 1 226 ? -13.751 -3.194 28.881 1.00 95.00 226 CYS A CA 1
ATOM 1853 C C . CYS A 1 226 ? -14.209 -4.256 27.868 1.00 95.00 226 CYS A C 1
ATOM 1855 O O . CYS A 1 226 ? -14.135 -5.447 28.170 1.00 95.00 226 CYS A O 1
ATOM 1857 N N . LEU A 1 227 ? -14.662 -3.855 26.671 1.00 92.44 227 LEU A N 1
ATOM 1858 C CA . LEU A 1 227 ? -15.034 -4.801 25.616 1.00 92.44 227 LEU A CA 1
ATOM 1859 C C . LEU A 1 227 ? -13.844 -5.650 25.167 1.00 92.44 227 LEU A C 1
ATOM 1861 O O . LEU A 1 227 ? -14.013 -6.855 25.035 1.00 92.44 227 LEU A O 1
ATOM 1865 N N . ASN A 1 228 ? -12.664 -5.058 24.970 1.00 91.38 228 ASN A N 1
ATOM 1866 C CA . ASN A 1 228 ? -11.462 -5.779 24.551 1.00 91.38 228 ASN A CA 1
ATOM 1867 C C . ASN A 1 228 ? -11.098 -6.886 25.552 1.00 91.38 228 ASN A C 1
ATOM 1869 O O . ASN A 1 228 ? -10.929 -8.047 25.175 1.00 91.38 228 ASN A O 1
ATOM 1873 N N . TYR A 1 229 ? -11.054 -6.556 26.844 1.00 93.81 229 TYR A N 1
ATOM 1874 C CA . TYR A 1 229 ? -10.806 -7.552 27.882 1.00 93.81 229 TYR A CA 1
ATOM 1875 C C . TYR A 1 229 ? -11.904 -8.618 27.957 1.00 93.81 229 TYR A C 1
ATOM 1877 O O . TYR A 1 229 ? -11.600 -9.808 28.050 1.00 93.81 229 TYR A O 1
ATOM 1885 N N . LEU A 1 230 ? -13.174 -8.210 27.848 1.00 93.88 230 LEU A N 1
ATOM 1886 C CA . LEU A 1 230 ? -14.300 -9.139 27.807 1.00 93.88 230 LEU A CA 1
ATOM 1887 C C . LEU A 1 230 ? -14.155 -10.118 26.631 1.00 93.88 230 LEU A C 1
ATOM 1889 O O . LEU A 1 230 ? -14.298 -11.321 26.821 1.00 93.88 230 LEU A O 1
ATOM 1893 N N . THR A 1 231 ? -13.828 -9.637 25.426 1.00 91.31 231 THR A N 1
ATOM 1894 C CA . THR A 1 231 ? -13.638 -10.486 24.237 1.00 91.31 231 THR A CA 1
ATOM 1895 C C . THR A 1 231 ? -12.439 -11.428 24.345 1.00 91.31 231 THR A C 1
ATOM 1897 O O . THR A 1 231 ? -12.440 -12.466 23.690 1.00 91.31 231 THR A O 1
ATOM 1900 N N . ASN A 1 232 ? -11.479 -11.122 25.222 1.00 89.25 232 ASN A N 1
ATOM 1901 C CA . ASN A 1 232 ? -10.365 -12.004 25.582 1.00 89.25 232 ASN A CA 1
ATOM 1902 C C . ASN A 1 232 ? -10.714 -12.999 26.708 1.00 89.25 232 ASN A C 1
ATOM 1904 O O . ASN A 1 232 ? -9.835 -13.697 27.206 1.00 89.25 232 ASN A O 1
ATOM 1908 N N . GLY A 1 233 ? -11.984 -13.081 27.118 1.00 93.12 233 GLY A N 1
ATOM 1909 C CA . GLY A 1 233 ? -12.475 -14.061 28.089 1.00 93.12 233 GLY A CA 1
ATOM 1910 C C . GLY A 1 233 ? -12.389 -13.627 29.552 1.00 93.12 233 GLY A C 1
ATOM 1911 O O . GLY A 1 233 ? -12.702 -14.431 30.427 1.00 93.12 233 GLY A O 1
ATOM 1912 N N . GLN A 1 234 ? -12.003 -12.380 29.839 1.00 95.56 234 GLN A N 1
ATOM 1913 C CA . GLN A 1 234 ? -11.932 -11.892 31.215 1.00 95.56 234 GLN A CA 1
ATOM 1914 C C . GLN A 1 234 ? -13.317 -11.581 31.796 1.00 95.56 234 GLN A C 1
ATOM 1916 O O . GLN A 1 234 ? -14.216 -11.058 31.131 1.00 95.56 234 GLN A O 1
ATOM 1921 N N . THR A 1 235 ? -13.476 -11.866 33.085 1.00 96.38 235 THR A N 1
ATOM 1922 C CA . THR A 1 235 ? -14.668 -11.553 33.878 1.00 96.38 235 THR A CA 1
ATOM 1923 C C . THR A 1 235 ? -14.661 -10.101 34.360 1.00 96.38 235 THR A C 1
ATOM 1925 O O . THR A 1 235 ? -13.609 -9.484 34.511 1.00 96.38 235 THR A O 1
ATOM 1928 N N . ALA A 1 236 ? -15.828 -9.552 34.718 1.00 96.00 236 ALA A N 1
ATOM 1929 C CA . ALA A 1 236 ? -15.922 -8.181 35.238 1.00 96.00 236 ALA A CA 1
ATOM 1930 C C . ALA A 1 236 ? -15.033 -7.928 36.474 1.00 96.00 236 ALA A C 1
ATOM 1932 O O . ALA A 1 236 ? -14.525 -6.824 36.651 1.00 96.00 236 ALA A O 1
ATOM 1933 N N . LYS A 1 237 ? -14.800 -8.953 37.309 1.00 97.25 237 LYS A N 1
ATOM 1934 C CA . LYS A 1 237 ? -13.904 -8.872 38.475 1.00 97.25 237 LYS A CA 1
ATOM 1935 C C . LYS A 1 237 ? -12.426 -8.799 38.086 1.00 97.25 237 LYS A C 1
ATOM 1937 O O . LYS A 1 237 ? -11.653 -8.144 38.777 1.00 97.25 237 LYS A O 1
ATOM 1942 N N . GLU A 1 238 ? -12.023 -9.494 37.028 1.00 97.88 238 GLU A N 1
ATOM 1943 C CA . GLU A 1 238 ? -10.651 -9.445 36.509 1.00 97.88 238 GLU A CA 1
ATOM 1944 C C . GLU A 1 238 ? -10.394 -8.111 35.817 1.00 97.88 238 GLU A C 1
ATOM 1946 O O . GLU A 1 238 ? -9.443 -7.425 36.170 1.00 97.88 238 GLU A O 1
ATOM 1951 N N . ILE A 1 239 ? -11.316 -7.677 34.954 1.00 97.50 239 ILE A N 1
ATOM 1952 C CA . ILE A 1 239 ? -11.252 -6.374 34.278 1.00 97.50 239 ILE A CA 1
ATOM 1953 C C . ILE A 1 239 ? -11.160 -5.233 35.297 1.00 97.50 239 ILE A C 1
ATOM 1955 O O . ILE A 1 239 ? -10.351 -4.324 35.149 1.00 97.50 239 ILE A O 1
ATOM 1959 N N . ALA A 1 240 ? -11.967 -5.288 36.357 1.00 97.44 240 ALA A N 1
ATOM 1960 C CA . ALA A 1 240 ? -11.956 -4.297 37.429 1.00 97.44 240 ALA A CA 1
ATOM 1961 C C . ALA A 1 240 ? -10.584 -4.182 38.103 1.00 97.44 240 ALA A C 1
ATOM 1963 O O . ALA A 1 240 ? -10.132 -3.080 38.409 1.00 97.44 240 ALA A O 1
ATOM 1964 N N . ARG A 1 241 ? -9.914 -5.323 38.295 1.00 97.31 241 ARG A N 1
ATOM 1965 C CA . ARG A 1 241 ? -8.570 -5.400 38.871 1.00 97.31 241 ARG A CA 1
ATOM 1966 C C . ARG A 1 241 ? -7.527 -4.790 37.939 1.00 97.31 241 ARG A C 1
ATOM 1968 O O . ARG A 1 241 ? -6.722 -3.997 38.406 1.00 97.31 241 ARG A O 1
ATOM 1975 N N . GLU A 1 242 ? -7.583 -5.118 36.649 1.00 96.50 242 GLU A N 1
ATOM 1976 C CA . GLU A 1 242 ? -6.681 -4.570 35.623 1.00 96.50 242 GLU A CA 1
ATOM 1977 C C . GLU A 1 242 ? -6.852 -3.054 35.456 1.00 96.50 242 GLU A C 1
ATOM 1979 O O . GLU A 1 242 ? -5.883 -2.313 35.325 1.00 96.50 242 GLU A O 1
ATOM 1984 N N . MET A 1 243 ? -8.095 -2.572 35.498 1.00 95.50 243 MET A N 1
ATOM 1985 C CA . MET A 1 243 ? -8.429 -1.163 35.275 1.00 95.50 243 MET A CA 1
ATOM 1986 C C . MET A 1 243 ? -8.438 -0.312 36.553 1.00 95.50 243 MET A C 1
ATOM 1988 O O . MET A 1 243 ? -8.691 0.888 36.467 1.00 95.50 243 MET A O 1
ATOM 1992 N N . LEU A 1 244 ? -8.191 -0.908 37.726 1.00 96.69 244 LEU A N 1
ATOM 1993 C CA . LEU A 1 244 ? -8.239 -0.245 39.037 1.00 96.69 244 LEU A CA 1
ATOM 1994 C C . LEU A 1 244 ? -9.575 0.486 39.307 1.00 96.69 244 LEU A C 1
ATOM 1996 O O . LEU A 1 244 ? -9.605 1.582 39.865 1.00 96.69 244 LEU A O 1
ATOM 2000 N N . ILE A 1 245 ? -10.696 -0.131 38.921 1.00 97.12 245 ILE A N 1
ATOM 2001 C CA . ILE A 1 245 ? -12.066 0.373 39.140 1.00 97.12 245 ILE A CA 1
ATOM 2002 C C . ILE A 1 245 ? -12.942 -0.695 39.800 1.00 97.12 245 ILE A C 1
ATOM 2004 O O . ILE A 1 245 ? -12.546 -1.848 39.937 1.00 97.12 245 ILE A O 1
ATOM 2008 N N . SER A 1 246 ? -14.158 -0.341 40.229 1.00 97.81 246 SER A N 1
ATOM 2009 C CA . SER A 1 246 ? -15.059 -1.329 40.836 1.00 97.81 246 SER A CA 1
ATOM 2010 C C . SER A 1 246 ? -15.647 -2.293 39.785 1.00 97.81 246 SER A C 1
ATOM 2012 O O . SER A 1 246 ? -15.930 -1.863 38.662 1.00 97.81 246 SER A O 1
ATOM 2014 N N . PRO A 1 247 ? -15.937 -3.566 40.131 1.00 97.62 247 PRO A N 1
ATOM 2015 C CA . PRO A 1 247 ? -16.660 -4.485 39.241 1.00 97.62 247 PRO A CA 1
ATOM 2016 C C . PRO A 1 247 ? -17.993 -3.918 38.741 1.00 97.62 247 PRO A C 1
ATOM 2018 O O . PRO A 1 247 ? -18.341 -4.087 37.576 1.00 97.62 247 PRO A O 1
ATOM 2021 N N . ARG A 1 248 ? -18.695 -3.156 39.589 1.00 97.31 248 ARG A N 1
ATOM 2022 C CA . ARG A 1 248 ? -19.941 -2.469 39.226 1.00 97.31 248 ARG A CA 1
ATOM 2023 C C . ARG A 1 248 ? -19.720 -1.399 38.150 1.00 97.31 248 ARG A C 1
ATOM 2025 O O . ARG A 1 248 ? -20.563 -1.225 37.275 1.00 97.31 248 ARG A O 1
ATOM 2032 N N . THR A 1 249 ? -18.585 -0.702 38.187 1.00 97.38 249 THR A N 1
ATOM 2033 C CA . THR A 1 249 ? -18.190 0.273 37.158 1.00 97.38 249 THR A CA 1
ATOM 2034 C C . THR A 1 249 ? -17.895 -0.422 35.827 1.00 97.38 249 THR A C 1
ATOM 2036 O O . THR A 1 249 ? -18.329 0.056 34.782 1.00 97.38 249 THR A O 1
ATOM 2039 N N . VAL A 1 250 ? -17.229 -1.583 35.848 1.00 97.50 250 VAL A N 1
ATOM 2040 C CA . VAL A 1 250 ? -17.016 -2.398 34.638 1.00 97.50 250 VAL A CA 1
ATOM 2041 C C . VAL A 1 250 ? -18.344 -2.856 34.042 1.00 97.50 250 VAL A C 1
ATOM 2043 O O . VAL A 1 250 ? -18.560 -2.700 32.844 1.00 97.50 250 VAL A O 1
ATOM 2046 N N . GLU A 1 251 ? -19.252 -3.394 34.860 1.00 96.81 251 GLU A N 1
ATOM 2047 C CA . GLU A 1 251 ? -20.581 -3.820 34.406 1.00 96.81 251 GLU A CA 1
ATOM 2048 C C . GLU A 1 251 ? -21.365 -2.670 33.773 1.00 96.81 251 GLU A C 1
ATOM 2050 O O . GLU A 1 251 ? -21.988 -2.856 32.729 1.00 96.81 251 GLU A O 1
ATOM 2055 N N . PHE A 1 252 ? -21.277 -1.471 34.354 1.00 97.12 252 PHE A N 1
ATOM 2056 C CA . PHE A 1 252 ? -21.868 -0.264 33.789 1.00 97.12 252 PHE A CA 1
ATOM 2057 C C . PHE A 1 252 ? -21.300 0.058 32.397 1.00 97.12 252 PHE A C 1
ATOM 2059 O O . PHE A 1 252 ? -22.069 0.200 31.445 1.00 97.12 252 PHE A O 1
ATOM 2066 N N . HIS A 1 253 ? -19.972 0.093 32.237 1.00 96.56 253 HIS A N 1
ATOM 2067 C CA . HIS A 1 253 ? -19.344 0.326 30.930 1.00 96.56 253 HIS A CA 1
ATOM 2068 C C . HIS A 1 253 ? -19.704 -0.760 29.909 1.00 96.56 253 HIS A C 1
ATOM 2070 O O . HIS A 1 253 ? -20.058 -0.447 28.774 1.00 96.56 253 HIS A O 1
ATOM 2076 N N . LEU A 1 254 ? -19.683 -2.034 30.305 1.00 95.19 254 LEU A N 1
ATOM 2077 C CA . LEU A 1 254 ? -20.075 -3.143 29.435 1.00 95.19 254 LEU A CA 1
ATOM 2078 C C . LEU A 1 254 ? -21.553 -3.064 29.029 1.00 95.19 254 LEU A C 1
ATOM 2080 O O . LEU A 1 254 ? -21.881 -3.365 27.883 1.00 95.19 254 LEU A O 1
ATOM 2084 N N . SER A 1 255 ? -22.443 -2.668 29.941 1.00 93.94 255 SER A N 1
ATOM 2085 C CA . SER A 1 255 ? -23.872 -2.498 29.662 1.00 93.94 255 SER A CA 1
ATOM 2086 C C . SER A 1 255 ? -24.116 -1.374 28.656 1.00 93.94 255 SER A C 1
ATOM 2088 O O . SER A 1 255 ? -24.808 -1.580 27.654 1.00 93.94 255 SER A O 1
ATOM 2090 N N . ASN A 1 256 ? -23.478 -0.217 28.855 1.00 92.12 256 ASN A N 1
ATOM 2091 C CA . ASN A 1 256 ? -23.570 0.906 27.923 1.00 92.12 256 ASN A CA 1
ATOM 2092 C C . ASN A 1 256 ? -23.034 0.517 26.546 1.00 92.12 256 ASN A C 1
ATOM 2094 O O . ASN A 1 256 ? -23.706 0.723 25.541 1.00 92.12 256 ASN A O 1
ATOM 2098 N N . ALA A 1 257 ? -21.870 -0.131 26.501 1.00 90.81 257 ALA A N 1
ATOM 2099 C CA . ALA A 1 257 ? -21.258 -0.588 25.263 1.00 90.81 257 ALA A CA 1
ATOM 2100 C C . ALA A 1 257 ? -22.158 -1.565 24.484 1.00 90.81 257 ALA A C 1
ATOM 2102 O O . ALA A 1 257 ? -22.375 -1.394 23.286 1.00 90.81 257 ALA A O 1
ATOM 2103 N N . LYS A 1 258 ? -22.735 -2.565 25.165 1.00 89.56 258 LYS A N 1
ATOM 2104 C CA . LYS A 1 258 ? -23.685 -3.522 24.568 1.00 89.56 258 LYS A CA 1
ATOM 2105 C C . LYS A 1 258 ? -24.947 -2.840 24.049 1.00 89.56 258 LYS A C 1
ATOM 2107 O O . LYS A 1 258 ? -25.453 -3.232 23.000 1.00 89.56 258 LYS A O 1
ATOM 2112 N N . THR A 1 259 ? -25.426 -1.827 24.768 1.00 87.75 259 THR A N 1
ATOM 2113 C CA . THR A 1 259 ? -26.601 -1.035 24.387 1.00 87.75 259 THR A CA 1
ATOM 2114 C C . THR A 1 259 ? -26.319 -0.211 23.133 1.00 87.75 259 THR A C 1
ATOM 2116 O O . THR A 1 259 ? -27.060 -0.323 22.161 1.00 87.75 259 THR A O 1
ATOM 2119 N N . LYS A 1 260 ? -25.197 0.520 23.097 1.00 85.56 260 LYS A N 1
ATOM 2120 C CA . LYS A 1 260 ? -24.744 1.282 21.920 1.00 85.56 260 LYS A CA 1
ATOM 2121 C C . LYS A 1 260 ? -24.530 0.390 20.698 1.00 85.56 260 LYS A C 1
ATOM 2123 O O . LYS A 1 260 ? -24.882 0.763 19.588 1.00 85.56 260 LYS A O 1
ATOM 2128 N N . LEU A 1 261 ? -23.998 -0.816 20.906 1.00 83.19 261 LEU A N 1
ATOM 2129 C CA . LEU A 1 261 ? -23.805 -1.819 19.856 1.00 83.19 261 LEU A CA 1
ATOM 2130 C C . LEU A 1 261 ? -25.048 -2.679 19.577 1.00 83.19 261 LEU A C 1
ATOM 2132 O O . LEU A 1 261 ? -24.956 -3.593 18.758 1.00 83.19 261 LEU A O 1
ATOM 2136 N N . ASN A 1 262 ? -26.187 -2.430 20.236 1.00 81.62 262 ASN A N 1
ATOM 2137 C CA . ASN A 1 262 ? -27.407 -3.240 20.139 1.00 81.62 262 ASN A CA 1
ATOM 2138 C C . ASN A 1 262 ? -27.108 -4.759 20.089 1.00 81.62 262 ASN A C 1
ATOM 2140 O O . ASN A 1 262 ? -27.601 -5.518 19.246 1.00 81.62 262 ASN A O 1
ATOM 2144 N N . CYS A 1 263 ? -26.169 -5.199 20.930 1.00 84.56 263 CYS A N 1
ATOM 2145 C CA . CYS A 1 263 ? -25.574 -6.522 20.840 1.00 84.56 263 CYS A CA 1
ATOM 2146 C C . CYS A 1 263 ? -25.143 -7.009 22.218 1.00 84.56 263 CYS A C 1
ATOM 2148 O O . CYS A 1 263 ? -24.205 -6.492 22.816 1.00 84.56 263 CYS A O 1
ATOM 2150 N N . PHE A 1 264 ? -25.802 -8.064 22.694 1.00 86.12 264 PHE A N 1
ATOM 2151 C CA . PHE A 1 264 ? -25.542 -8.647 24.013 1.00 86.12 264 PHE A CA 1
ATOM 2152 C C . PHE A 1 264 ? -24.748 -9.960 23.947 1.00 86.12 264 PHE 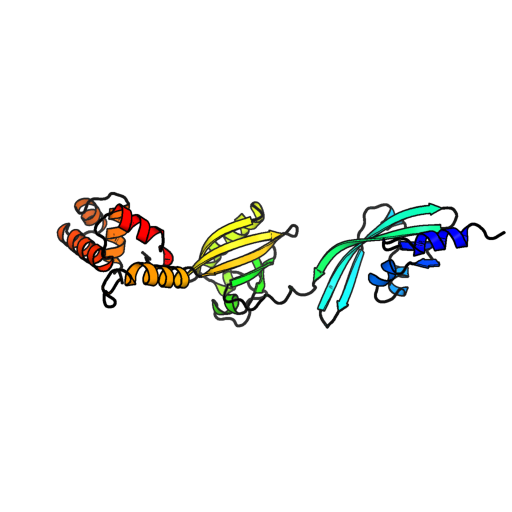A C 1
ATOM 2154 O O . PHE A 1 264 ? -24.252 -10.434 24.969 1.00 86.12 264 PHE A O 1
ATOM 2161 N N . LYS A 1 265 ? -24.592 -10.543 22.749 1.00 89.88 265 LYS A N 1
ATOM 2162 C CA . LYS A 1 265 ? -23.832 -11.783 22.536 1.00 89.88 265 LYS A CA 1
ATOM 2163 C C . LYS A 1 265 ? -22.351 -11.469 22.355 1.00 89.88 265 LYS A C 1
ATOM 2165 O O . LYS A 1 265 ? -21.971 -10.863 21.357 1.00 89.88 265 LYS A O 1
ATOM 2170 N N . ILE A 1 266 ? -21.517 -11.954 23.273 1.00 88.31 266 ILE A N 1
ATOM 2171 C CA . ILE A 1 266 ? -20.066 -11.715 23.283 1.00 88.31 266 ILE A CA 1
ATOM 2172 C C . ILE A 1 266 ? -19.377 -12.094 21.964 1.00 88.31 266 ILE A C 1
ATOM 2174 O O . ILE A 1 266 ? -18.570 -11.326 21.458 1.00 88.31 266 ILE A O 1
ATOM 2178 N N . THR A 1 267 ? -19.763 -13.216 21.350 1.00 89.69 267 THR A N 1
ATOM 2179 C CA . THR A 1 267 ? -19.205 -13.679 20.069 1.00 89.69 267 THR A CA 1
ATOM 2180 C C . THR A 1 267 ? -19.529 -12.729 18.921 1.00 89.69 267 THR A C 1
ATOM 2182 O O . THR A 1 267 ? -18.670 -12.443 18.090 1.00 89.69 267 THR A O 1
ATOM 2185 N N . LYS A 1 268 ? -20.750 -12.181 18.895 1.00 87.44 268 LYS A N 1
ATOM 2186 C CA . LYS A 1 268 ? -21.158 -11.181 17.902 1.00 87.44 268 LYS A CA 1
ATOM 2187 C C . LYS A 1 268 ? -20.456 -9.844 18.150 1.00 87.44 268 LYS A C 1
ATOM 2189 O O . LYS A 1 268 ? -20.061 -9.207 17.185 1.00 87.44 268 LYS A O 1
ATOM 2194 N N . ILE A 1 269 ? -20.250 -9.442 19.408 1.00 87.94 269 ILE A N 1
ATOM 2195 C CA . ILE A 1 269 ? -19.454 -8.250 19.749 1.00 87.94 269 ILE A CA 1
ATOM 2196 C C . ILE A 1 269 ? -18.007 -8.418 19.272 1.00 87.94 269 ILE A C 1
ATOM 2198 O O . ILE A 1 269 ? -17.515 -7.551 18.558 1.00 87.94 269 ILE A O 1
ATOM 2202 N N . ALA A 1 270 ? -17.360 -9.541 19.597 1.00 88.69 270 ALA A N 1
ATOM 2203 C CA . ALA A 1 270 ? -15.994 -9.844 19.170 1.00 88.69 270 ALA A CA 1
ATOM 2204 C C . ALA A 1 270 ? -15.861 -9.811 17.641 1.00 88.69 270 ALA A C 1
ATOM 2206 O O . ALA A 1 270 ? -14.978 -9.144 17.107 1.00 88.69 270 ALA A O 1
ATOM 2207 N N . HIS A 1 271 ? -16.791 -10.458 16.931 1.00 88.56 271 HIS A N 1
ATOM 2208 C CA . HIS A 1 271 ? -16.844 -10.417 15.472 1.00 88.56 271 HIS A CA 1
ATOM 2209 C C . HIS A 1 271 ? -17.018 -8.986 14.939 1.00 88.56 271 HIS A C 1
ATOM 2211 O O . HIS A 1 271 ? -16.312 -8.593 14.016 1.00 88.56 271 HIS A O 1
ATOM 2217 N N . THR A 1 272 ? -17.936 -8.194 15.504 1.00 85.81 272 THR A N 1
ATOM 2218 C CA . THR A 1 272 ? -18.170 -6.804 15.084 1.00 85.81 272 THR A CA 1
ATOM 2219 C C . THR A 1 272 ? -16.930 -5.938 15.296 1.00 85.81 272 THR A C 1
ATOM 2221 O O . THR A 1 272 ? -16.513 -5.245 14.371 1.00 85.81 272 THR A O 1
ATOM 2224 N N . ILE A 1 273 ? -16.310 -6.001 16.475 1.00 85.31 273 ILE A N 1
ATOM 2225 C CA . ILE A 1 273 ? -15.101 -5.227 16.777 1.00 85.31 273 ILE A CA 1
ATOM 2226 C C . ILE A 1 273 ? -13.957 -5.638 15.848 1.00 85.31 273 ILE A C 1
ATOM 2228 O O . ILE A 1 273 ? -13.307 -4.771 15.274 1.00 85.31 273 ILE A O 1
ATOM 2232 N N . GLY A 1 274 ? -13.745 -6.941 15.637 1.00 85.25 274 GLY A N 1
ATOM 2233 C CA . GLY A 1 274 ? -12.698 -7.438 14.742 1.00 85.25 274 GLY A CA 1
ATOM 2234 C C . GLY A 1 274 ? -12.924 -7.048 13.277 1.00 85.25 274 GLY A C 1
ATOM 2235 O O . GLY A 1 274 ? -12.006 -6.573 12.606 1.00 85.25 274 GLY A O 1
ATOM 2236 N N . ARG A 1 275 ? -14.162 -7.184 12.783 1.00 85.44 275 ARG A N 1
ATOM 2237 C CA . ARG A 1 275 ? -14.528 -6.821 11.406 1.00 85.44 275 ARG A CA 1
ATOM 2238 C C . ARG A 1 275 ? -14.321 -5.333 11.136 1.00 85.44 275 ARG A C 1
ATOM 2240 O O . ARG A 1 275 ? -13.768 -4.987 10.101 1.00 85.44 275 ARG A O 1
ATOM 2247 N N . TYR A 1 276 ? -14.721 -4.468 12.066 1.00 85.69 276 TYR A N 1
ATOM 2248 C CA . TYR A 1 276 ? -14.636 -3.012 11.917 1.00 85.69 276 TYR A CA 1
ATOM 2249 C C . TYR A 1 276 ? -13.539 -2.401 12.799 1.00 85.69 276 TYR A C 1
ATOM 2251 O O . TYR A 1 276 ? -13.696 -1.306 13.337 1.00 85.69 276 TYR A O 1
ATOM 2259 N N . HIS A 1 277 ? -12.411 -3.097 12.950 1.00 84.62 277 HIS A N 1
ATOM 2260 C CA . HIS A 1 277 ? -11.324 -2.726 13.866 1.00 84.62 277 HIS A CA 1
ATOM 2261 C C . HIS A 1 277 ? -10.758 -1.314 13.634 1.00 84.62 277 HIS A C 1
ATOM 2263 O O . HIS A 1 277 ? -10.233 -0.698 14.556 1.00 84.62 277 HIS A O 1
ATOM 2269 N N . SER A 1 278 ? -10.872 -0.769 12.417 1.00 82.31 278 SER A N 1
ATOM 2270 C CA . SER A 1 278 ? -10.461 0.614 12.134 1.00 82.31 278 SER A CA 1
ATOM 2271 C C . SER A 1 278 ? -11.349 1.669 12.816 1.00 82.31 278 SER A C 1
ATOM 2273 O O . SER A 1 278 ? -10.894 2.795 12.999 1.00 82.31 278 SER A O 1
ATOM 2275 N N . LEU A 1 279 ? -12.578 1.325 13.225 1.00 80.12 279 LEU A N 1
ATOM 2276 C CA . LEU A 1 279 ? -13.486 2.207 13.973 1.00 80.12 279 LEU A CA 1
ATOM 2277 C C . LEU A 1 279 ? -13.251 2.135 15.482 1.00 80.12 279 LEU A C 1
ATOM 2279 O O . LEU A 1 279 ? -13.338 3.140 16.184 1.00 80.12 279 LEU A O 1
ATOM 2283 N N . PHE A 1 280 ? -12.943 0.942 15.980 1.00 77.19 280 PHE A N 1
ATOM 2284 C CA . PHE A 1 280 ? -12.861 0.635 17.402 1.00 77.19 280 PHE A CA 1
ATOM 2285 C C . PHE A 1 280 ? -11.408 0.707 17.888 1.00 77.19 280 PHE A C 1
ATOM 2287 O O . PHE A 1 280 ? -10.732 -0.308 18.045 1.00 77.19 280 PHE A O 1
ATOM 2294 N N . LYS A 1 281 ? -10.915 1.935 18.091 1.00 70.88 281 LYS A N 1
ATOM 2295 C CA . LYS A 1 281 ? -9.516 2.225 18.455 1.00 70.88 281 LYS A CA 1
ATOM 2296 C C . LYS A 1 281 ? -9.344 2.318 19.974 1.00 70.88 281 LYS A C 1
ATOM 2298 O O . LYS A 1 281 ? -9.929 3.211 20.587 1.00 70.88 281 LYS A O 1
ATOM 2303 N N . VAL A 1 282 ? -8.539 1.422 20.553 1.00 57.69 282 VAL A N 1
ATOM 2304 C CA . VAL A 1 282 ? -8.038 1.526 21.940 1.00 57.69 282 VAL A CA 1
ATOM 2305 C C . VAL A 1 282 ? -6.834 2.459 21.973 1.00 57.69 282 VAL A C 1
ATOM 2307 O O . VAL A 1 282 ? -5.968 2.308 21.079 1.00 57.69 282 VAL A O 1
#

pLDDT: mean 82.33, std 13.3, range [35.41, 97.88]

Sequence (282 aa):
MNIDQHYLVNFADKSEIPLAVYSHNLKLVFYNKFFKHLFDKVDDSKEFIDIAMLKNNKYYKYKKSSQGIDVYYKLRFDLALSEGEFYFVTVRVINCVPSHPPSLPDLPLSVYTKDKNGIYLSANKFTASLTRFKSIEGMSHFDIFGRDAQLLSENDMTTIKNKKDIFYEKIKNDTFLSLKFCSEEQHIGAVCINLNHIHEQDFKKNFLNASSPDIDITLTKTELICLNYLTNGQTAKEIAREMLISPRTVEFHLSNAKTKLNCFKITKIAHTIGRYHSLFKV

Foldseek 3Di:
DPPPPVVVQVVQQPDPFWKWKAFLVLHTDDTYPNVCVVDVDCVVVSPPDDVVQQVPQAWDWDWDADPNKIKTFTKHKHFPDDDDRMTMITIDTPDIDIPADPQDDQDCWWKFKFALVQATRATHCNNQVLFPHSGRHRHHLCVTQPPQRVVVVVVLVVCLVVQWDWDFGDGPLWTWTKTWGADPNGMIIIIIDTLLVVLVVVVCVVQVVPDDNPQQLDQDPLLLQLLVCVLVVDQLVRSCVVVVHDSVVSVVSPVSNCVSSVHDDSVVSNVSCVSSVSRRDD

Radius of gyration: 31.53 Å; chains: 1; bounding box: 68×35×103 Å

InterPro domains:
  IPR000792 Transcription regulator LuxR, C-terminal [PF00196] (218-271)
  IPR000792 Transcription regulator LuxR, C-terminal [PR00038] (219-233)
  IPR000792 Transcription regulator LuxR, C-terminal [PR00038] (233-249)
  IPR000792 Transcription regulator LuxR, C-terminal [PR00038] (249-261)
  IPR000792 Transcription regulator LuxR, C-terminal [PS00622] (233-260)
  IPR000792 Transcription regulator LuxR, C-terminal [PS50043] (212-274)
  IPR000792 Transcription regulator LuxR, C-terminal [SM00421] (216-273)
  IPR000792 Transcription regulator LuxR, C-terminal [cd06170] (219-262)
  IPR016032 Signal transduction response regulator, C-terminal effector [SSF46894] (210-273)
  IPR036388 Winged helix-like DNA-binding domain superfamily [G3DSA:1.10.10.10] (216-276)

=== Feature glossary ===
A reading guide for the features in this record.

Start from the sequence.

  · This is the polypeptide sequence — one letter per residue, N-terminus first. Length ranges from a few dozen residues for small domains to over a thousand for large multi-domain proteins.

Fold it, and you get atomic coordinates and the backbone conformation that goes with them.

  · Structure coordinates are given as an mmCIF _atom_site loop: one row per atom with element, residue name, chain id, sequence number, and x/y/z position in Å. Only the four main-chain atoms per residue are included here; side chains are omitted to keep the record compact.

  · Backbone dihedral angles. Every residue except chain termini has a φ (preceding-C → N → Cα → C) and a ψ (N → Cα → C → next-N). They are reported in degrees following the IUPAC sign convention. Secondary structure is essentially a statement about which (φ, ψ) basin each residue occupies.

  · The SS8 string is DSSP's per-residue secondary-structure call. α-helix (H) means an i→i+4 H-bond ladder; β-strand (E) means the residue participates in a β-sheet; 3₁₀ (G) and π (I) are tighter and wider helices; T/S are turns/bends; '-' is loop.

  · SS3 is a coarse helix/strand/coil call (letters a/b/c) made by the P-SEA algorithm from inter-Cα distances and dihedrals. It is less detailed than DSSP but needs only Cα positions.

Summarize the fold with a handful of shape descriptors and a per-residue structural alphabet.

  · Radius of gyration (Rg) is the root-mean-square distance of Cα atoms from their centroid — a single number for overall size and compactness. A globular domain of N residues has Rg ≈ 2.2·N^0.38 Å; an extended or disordered chain has a much larger Rg. The Cα contact count is the number of residue pairs whose Cα atoms are within 8 Å and are more than four positions apart in sequence — a standard proxy for tertiary packing density. The bounding box is the smallest axis-aligned box enclosing all Cα atoms.

  · The Foldseek 3Di string encodes local tertiary geometry as a 20-letter alphabet — one character per residue — derived from the relative positions of nearby Cα atoms. Unlike the amino-acid sequence, 3Di is a direct function of the 3D structure, so two proteins with the same fold have similar 3Di strings even at low sequence identity.

  · Solvent-accessible surface area (SASA) is the area in Å² traced out by the centre of a 1.4 Å probe sphere (a water molecule) rolled over the protein's van der Waals surface (Shrake–Rupley / Lee–Richards construction). Buried residues have near-zero SASA; fully exposed residues can exceed 200 Å². The total SASA scales roughly with the number of surface residues.

Ask how reliable the model is.

  · pLDDT (predicted Local Distance Difference T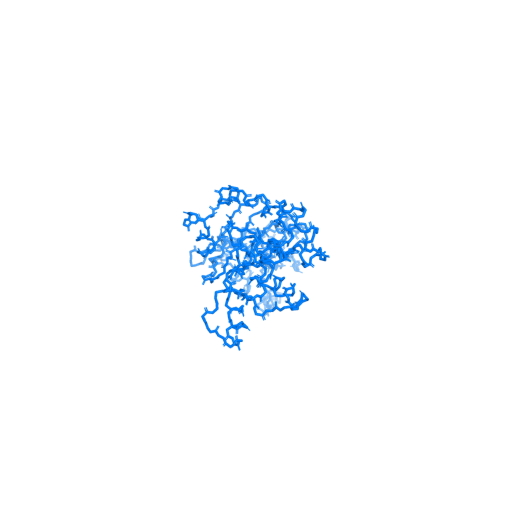est) is AlphaFold's per-residue confidence score, ranging from 0 to 100. Values above 90 indicate high confidence (typically well-packed cores); 70–90 is confident; 50–70 low confidence; below 50 usually means the region is disordered or the prediction is unreliable there. AlphaFold stores pLDDT in the mmCIF B-factor column.

  · B-factor (Debye–Waller factor) reflects atomic displacement in the crystal lattice. It is an experimental observable (units Å²), not a prediction; low values mean the atom is pinned down, high values mean it moves or is heterogeneous across the crystal.

  · Predicted Aligned Error (PAE) is an AlphaFold confidence matrix: entry (i, j) is the expected error in the position of residue j, in ångströms, when the prediction is superimposed on the true structure at residue i. Low PAE within a block of residues means that block is internally rigid and well-predicted; high PAE between two blocks means their relative placement is uncertain even if each block individually is confident.

Place it in context: what it resembles, what it is annotated as, and how it looks.

  · Nearest PDB neighbors are the top structural matches found by Foldseek when searching this structure against the entire Protein Data Bank. Each hit reports a TM-score (0 to 1; >0.5 almost always implies the same fold) and an E-value. These are *structural* homologs — they may share no detectable sequence similarity.

  · Functional annotations link the protein to curated databases. InterPro entries identify conserved domains and families by matching the sequence against member-database signatures (Pfam, PROSITE, CDD, …). Gene Ontology (GO) terms describe molecular function, biological process, and cellular component in a controlled vocabulary. CATH places the structure in a hierarchical fold classification (Class/Architecture/Topology/Homologous-superfamily). The organism is the source species.

  · Three diagnostic plots accompany the record. The Cα contact map visualizes the tertiary structure as a 2D adjacency matrix (8 Å cutoff, sequence-local contacts suppressed). The Ramachandran plot shows the distribution of backbone (φ, ψ) torsions, with points in the α and β basins reflecting secondary structure content. The PAE plot shows AlphaFold's inter-residue confidence as a color matrix.

  · Six rendered views show the 3D structure from the faces of a cube — i.e. along ±x, ±y, ±z. Rendering representation is drawn randomly per protein from cartoon (secondary-structure ribbons), sticks (backbone bonds), or molecular surface; coloring is either N→C rainbow (blue at the N-terminus through red at the C-terminus) or one color per chain.